Protein AF-A0A1H8CA64-F1 (afdb_monomer)

Mean predicted aligned error: 9.92 Å

Radi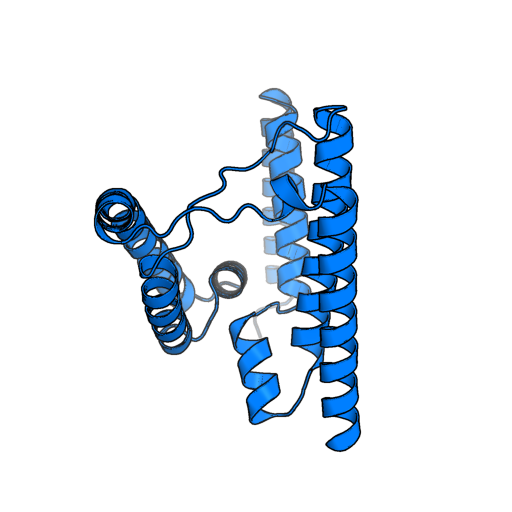us of gyration: 20.81 Å; Cα contacts (8 Å, |Δi|>4): 120; chains: 1; bounding box: 52×47×53 Å

Sequence (204 aa):
MLKKEKQLKWFVIILLISLGFGLLLLYLSLDLSILWFIGLMIGFILQRANFCFAGGFLNFFLFRNTKLIRAIIILIGISTIGFAIYQYLTFNSWNQVLGQVLPWGLYTIVGGFIFGLGMSLAGGCACSSLMRVGEGTIIFVIVIFGFIIGNSIAIVHLEWWIDKFTVATIFIPKYLGWVRAVLLQVIVLSLLYNFFSWFEKRGN

Solvent-accessible surface area (backbone atoms only — not comparable to full-atom values): 11433 Å² total; per-residue (Å²): 135,81,58,69,67,59,57,51,50,52,50,52,50,54,51,51,52,52,50,53,51,40,53,55,31,49,77,76,36,64,66,62,22,53,53,50,54,50,50,52,52,51,51,53,51,42,56,76,63,66,53,34,72,57,57,20,56,48,34,35,73,75,67,50,43,44,67,55,44,48,51,51,49,51,51,52,48,52,49,51,51,51,53,49,54,49,48,46,73,74,60,78,42,90,85,69,73,96,60,91,79,69,65,54,34,62,56,57,57,55,48,49,52,53,50,52,52,50,32,62,75,68,74,43,32,76,68,35,29,55,45,39,37,73,74,65,40,67,75,33,48,57,53,49,54,52,48,52,54,52,50,54,54,49,60,70,48,41,63,61,45,47,74,77,36,63,40,82,69,80,60,62,47,82,78,60,37,60,70,52,42,52,50,51,51,49,51,52,46,51,51,51,47,52,51,48,55,50,56,37,69,75,71,115

Secondary structure (DSSP, 8-state):
---HHHHHHHHHHHHHHHHHHHHHHHHH-HHHHHHHHHHHHHHHHHHHHT--HHHHHHHHHHH---HHHHHHHHHHHHHHHHHHHHHHHHHSSTTS-SS--PPEEHHHHHHHHHHHHHHHHHTS-HHHHHHHHHTT-HHHHHHHHHHHHHHHHHHHHHHHHHHHHEE----HHHHH-HHHHHHHHHHHHHHHHHHHHHHHHTT-

pLDDT: mean 79.12, std 10.82, range [44.44, 93.5]

Foldseek 3Di:
DPDPVVVVVVVVVVVVVLVVVLVVVVVVDPVVSVVSVVVVVVLVVCLVVVQFPLCQVVCCVPVVDNPNVLVVLVVVLVVLVVLLVVVCVPPVDQPDDPDDQAFDWVCVVVVVVVQSVLCVVLVGDPSSLVSVVVVVDVSSVVVVVVVVVVVVVCVVCVVVCCVPIGDDRPPVCVPQPSVVVSVVSNVVSVVVSVVSVVSSVVVD

Structure (mmCIF, N/CA/C/O backbone):
data_AF-A0A1H8CA64-F1
#
_entry.id   AF-A0A1H8CA64-F1
#
loop_
_atom_site.group_PDB
_atom_site.id
_atom_site.type_symbol
_atom_site.label_atom_id
_atom_site.label_alt_id
_atom_site.label_comp_id
_atom_site.label_asym_id
_atom_site.label_entity_id
_atom_site.label_seq_id
_atom_site.pdbx_PDB_ins_code
_atom_site.Cartn_x
_atom_site.Cartn_y
_atom_site.Cartn_z
_atom_site.occupancy
_atom_site.B_iso_or_equiv
_atom_site.auth_seq_id
_atom_site.auth_comp_id
_atom_site.auth_asym_id
_atom_site.auth_atom_id
_atom_site.pdbx_PDB_model_num
ATOM 1 N N . MET A 1 1 ? -16.759 10.777 26.317 1.00 44.44 1 MET A N 1
ATOM 2 C CA . MET A 1 1 ? -16.652 12.083 25.626 1.00 44.44 1 MET A CA 1
ATOM 3 C C . MET A 1 1 ? -15.472 12.868 26.200 1.00 44.44 1 MET A C 1
ATOM 5 O O . MET A 1 1 ? -15.655 13.731 27.048 1.00 44.44 1 MET A O 1
ATOM 9 N N . LEU A 1 2 ? -14.239 12.522 25.818 1.00 48.44 2 LEU A N 1
ATOM 10 C CA . LEU A 1 2 ? -13.055 13.283 26.234 1.00 48.44 2 LEU A CA 1
ATOM 11 C C . LEU A 1 2 ? -13.066 14.635 25.501 1.00 48.44 2 LEU A C 1
ATOM 13 O O . LEU A 1 2 ? -13.254 14.676 24.290 1.00 48.44 2 LEU A O 1
ATOM 17 N N . LYS A 1 3 ? -12.946 15.731 26.263 1.00 52.91 3 LYS A N 1
ATOM 18 C CA . LYS A 1 3 ? -13.062 17.138 25.830 1.00 52.91 3 LYS A CA 1
ATOM 19 C C . LYS A 1 3 ? -12.381 17.378 24.470 1.00 52.91 3 LYS A C 1
ATOM 21 O O . LYS A 1 3 ? -11.159 17.262 24.384 1.00 52.91 3 LYS A O 1
ATOM 26 N N . LYS A 1 4 ? -13.162 17.780 23.454 1.00 61.66 4 LYS A N 1
ATOM 27 C CA . LYS A 1 4 ? -12.718 18.164 22.092 1.00 61.66 4 LYS A CA 1
ATOM 28 C C . LYS A 1 4 ? -11.446 19.028 22.090 1.00 61.66 4 LYS A C 1
ATOM 30 O O . LYS A 1 4 ? -10.580 18.851 21.243 1.00 61.66 4 LYS A O 1
ATOM 35 N N . GLU A 1 5 ? -11.291 19.905 23.083 1.00 66.81 5 GLU A N 1
ATOM 36 C CA . GLU A 1 5 ? -10.111 20.765 23.235 1.00 66.81 5 GLU A CA 1
ATOM 37 C C . GLU A 1 5 ? -8.804 20.012 23.521 1.00 66.81 5 GLU A C 1
ATOM 39 O O . GLU A 1 5 ? -7.751 20.415 23.031 1.00 66.81 5 GLU A O 1
ATOM 44 N N . LYS A 1 6 ? -8.834 18.911 24.289 1.00 72.62 6 LYS A N 1
ATOM 45 C CA . LYS A 1 6 ? -7.628 18.100 24.531 1.00 72.62 6 LYS A CA 1
ATOM 46 C C . LYS A 1 6 ? -7.207 17.367 23.258 1.00 72.62 6 LYS A C 1
ATOM 48 O O . LYS A 1 6 ? -6.020 17.342 22.959 1.00 72.62 6 LYS A O 1
ATOM 53 N N . GLN A 1 7 ? -8.156 16.831 22.490 1.00 73.38 7 GLN A N 1
ATOM 54 C CA . GLN A 1 7 ? -7.856 16.179 21.208 1.00 73.38 7 GLN A CA 1
ATOM 55 C C . GLN A 1 7 ? -7.255 17.158 20.192 1.00 73.38 7 GLN A C 1
ATOM 57 O O . GLN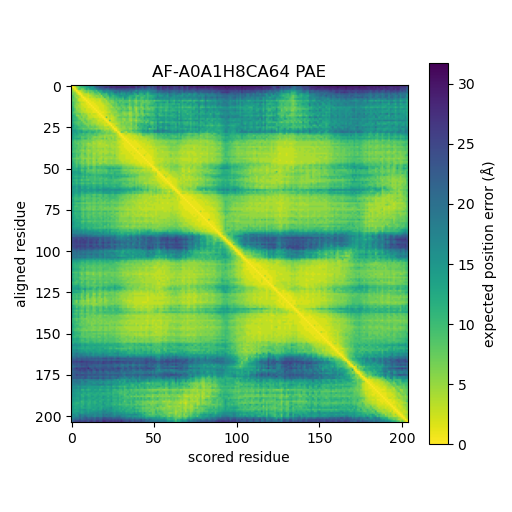 A 1 7 ? -6.285 16.809 19.525 1.00 73.38 7 GLN A O 1
ATOM 62 N N . LEU A 1 8 ? -7.764 18.394 20.128 1.00 77.81 8 LEU A N 1
ATOM 63 C CA . LEU A 1 8 ? -7.222 19.419 19.233 1.00 77.81 8 LEU A CA 1
ATOM 64 C C . LEU A 1 8 ? -5.775 19.793 19.598 1.00 77.81 8 LEU A C 1
ATOM 66 O O . LEU A 1 8 ? -4.931 19.918 18.717 1.00 77.81 8 LEU A O 1
ATOM 70 N N . LYS A 1 9 ? -5.464 19.909 20.898 1.00 76.50 9 LYS A N 1
ATOM 71 C CA . LYS A 1 9 ? -4.100 20.195 21.378 1.00 76.50 9 LYS A CA 1
ATOM 72 C C . LYS A 1 9 ? -3.114 19.086 21.010 1.00 76.50 9 LYS A C 1
ATOM 74 O O . LYS A 1 9 ? -2.044 19.384 20.493 1.00 76.50 9 LYS A O 1
ATOM 79 N N . TRP A 1 10 ? -3.482 17.823 21.222 1.00 78.50 10 TRP A N 1
ATOM 80 C CA . TRP A 1 10 ? -2.641 16.685 20.832 1.00 78.50 10 TRP A CA 1
ATOM 81 C C . TRP A 1 10 ? -2.431 16.609 19.318 1.00 78.50 10 TRP A C 1
ATOM 83 O O . TRP A 1 10 ? -1.308 16.382 18.878 1.00 78.50 10 TRP A O 1
ATOM 93 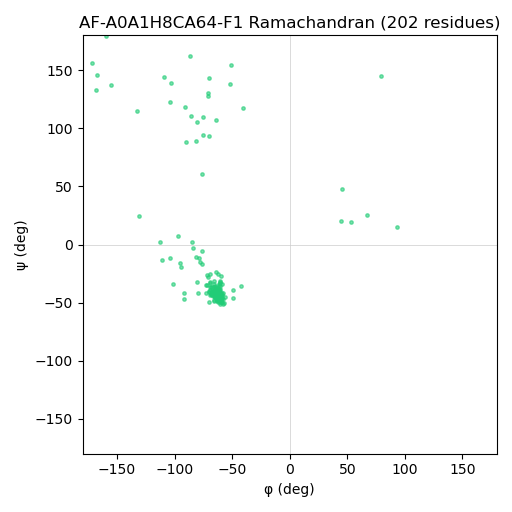N N . PHE A 1 11 ? -3.472 16.873 18.524 1.00 78.50 11 PHE A N 1
ATOM 94 C CA . PHE A 1 11 ? -3.358 16.930 17.067 1.00 78.50 11 PHE A CA 1
ATOM 95 C C . PHE A 1 11 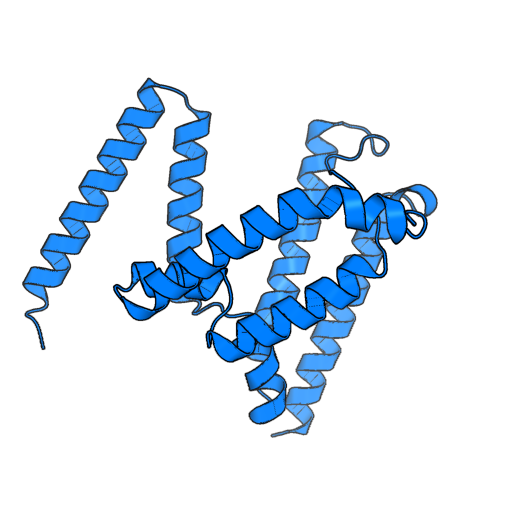? -2.372 18.014 16.609 1.00 78.50 11 PHE A C 1
ATOM 97 O O . PHE A 1 11 ? -1.484 17.732 15.810 1.00 78.50 11 PHE A O 1
ATOM 104 N N . VAL A 1 12 ? -2.478 19.231 17.154 1.00 79.31 12 VAL A N 1
ATOM 105 C CA . VAL A 1 12 ? -1.575 20.343 16.811 1.00 79.31 12 VAL A CA 1
ATOM 106 C C . VAL A 1 12 ? -0.133 20.042 17.227 1.00 79.31 12 VAL A C 1
ATOM 108 O O . VAL A 1 12 ? 0.784 20.314 16.459 1.00 79.31 12 VAL A O 1
ATOM 111 N N . ILE A 1 13 ? 0.080 19.430 18.396 1.00 81.25 13 ILE A N 1
ATOM 112 C CA . ILE A 1 13 ? 1.417 19.026 18.858 1.00 81.25 13 ILE A CA 1
ATOM 113 C C . ILE A 1 13 ? 2.030 17.986 17.912 1.00 81.25 13 ILE A C 1
ATOM 115 O O . ILE A 1 13 ? 3.166 18.155 17.479 1.00 81.25 13 ILE A O 1
ATOM 119 N N . ILE A 1 14 ? 1.281 16.944 17.544 1.00 81.94 14 ILE A N 1
ATOM 120 C CA . ILE A 1 14 ? 1.757 15.897 16.626 1.00 81.94 14 ILE A CA 1
ATOM 121 C C . ILE A 1 14 ? 2.062 16.482 15.242 1.00 81.94 14 ILE A C 1
ATOM 123 O O . ILE A 1 14 ? 3.078 16.141 14.639 1.00 81.94 14 ILE A O 1
ATOM 127 N N . LEU A 1 15 ? 1.226 17.402 14.757 1.00 81.75 15 LEU A N 1
ATOM 128 C CA . LEU A 1 15 ? 1.418 18.063 13.469 1.00 81.75 15 LEU A CA 1
ATOM 129 C C . LEU A 1 15 ? 2.672 18.955 13.475 1.00 81.75 15 LEU A C 1
ATOM 131 O O . LEU A 1 15 ? 3.452 18.911 12.525 1.00 81.75 15 LEU A O 1
ATOM 135 N N . LEU A 1 16 ? 2.911 19.704 14.556 1.00 80.56 16 LEU A N 1
ATOM 136 C CA . LEU A 1 16 ? 4.119 20.520 14.725 1.00 80.56 16 LEU A CA 1
ATOM 137 C C . LEU A 1 16 ? 5.387 19.667 14.845 1.00 80.56 16 LEU A C 1
ATOM 139 O O . LEU A 1 16 ? 6.393 19.995 14.222 1.00 80.56 16 LEU A O 1
ATOM 143 N N . ILE A 1 17 ? 5.335 18.553 15.582 1.00 84.12 17 ILE A N 1
ATOM 144 C CA . ILE A 1 17 ? 6.449 17.596 15.674 1.00 84.12 17 ILE A CA 1
ATOM 145 C C . ILE A 1 17 ? 6.740 16.992 14.297 1.00 84.12 17 ILE A C 1
ATOM 147 O O . ILE A 1 17 ? 7.895 16.921 13.889 1.00 84.12 17 ILE A O 1
ATOM 151 N N . SER A 1 18 ? 5.702 16.612 13.552 1.00 80.38 18 SER A N 1
ATOM 152 C CA . SER A 1 18 ? 5.842 16.056 12.206 1.00 80.38 18 SER A CA 1
ATOM 153 C C . SER A 1 18 ? 6.434 17.061 11.209 1.00 80.38 18 SER A C 1
ATOM 155 O O . SER A 1 18 ? 7.252 16.679 10.373 1.00 80.38 18 SER A O 1
ATOM 157 N N . LEU A 1 19 ? 6.057 18.341 11.299 1.00 82.75 19 LEU A N 1
ATOM 158 C CA . LEU A 1 19 ? 6.644 19.422 10.497 1.00 82.75 19 LEU A CA 1
ATOM 159 C C . LEU A 1 19 ? 8.100 19.697 10.885 1.00 82.75 19 LEU A C 1
ATOM 161 O O . LEU A 1 19 ? 8.944 19.844 10.005 1.00 82.75 19 LEU A O 1
ATOM 165 N N . GLY A 1 20 ? 8.405 19.717 12.186 1.00 82.00 20 GLY A N 1
ATOM 166 C CA . GLY A 1 20 ? 9.771 19.860 12.690 1.00 82.00 20 GLY A CA 1
ATOM 167 C C . GLY A 1 20 ? 10.678 18.715 12.237 1.00 82.00 20 GLY A C 1
ATOM 168 O O . GLY A 1 20 ? 11.804 18.953 11.808 1.00 82.00 20 GLY A O 1
ATOM 169 N N . PHE A 1 21 ? 10.165 17.482 12.242 1.00 82.62 21 PHE A N 1
ATOM 170 C CA . PHE A 1 21 ? 10.881 16.313 11.733 1.00 82.62 21 PHE A CA 1
ATOM 171 C C . PHE A 1 21 ? 11.080 16.381 10.210 1.00 82.62 21 PHE A C 1
ATOM 173 O O . PHE A 1 21 ? 12.167 16.092 9.720 1.00 82.62 21 PHE A O 1
ATOM 180 N N . GLY A 1 22 ? 10.077 16.851 9.457 1.00 79.44 22 GLY A N 1
ATOM 181 C CA . GLY A 1 22 ? 10.203 17.095 8.015 1.00 79.44 22 GLY A CA 1
ATOM 182 C C . GLY A 1 22 ? 11.259 18.152 7.662 1.00 79.44 22 GLY A C 1
ATOM 183 O O . GLY A 1 22 ? 12.006 17.968 6.699 1.00 79.44 22 GLY A O 1
ATOM 184 N N . LEU A 1 23 ? 11.366 19.221 8.462 1.00 79.19 23 LEU A N 1
ATOM 185 C CA . LEU A 1 23 ? 12.398 20.261 8.334 1.00 79.19 23 LEU A CA 1
ATOM 186 C C . LEU A 1 23 ? 13.793 19.733 8.690 1.00 79.19 23 LEU A C 1
ATOM 188 O O . LEU A 1 23 ? 14.743 20.003 7.964 1.00 79.19 23 LEU A O 1
ATOM 192 N N . LEU A 1 24 ? 13.919 18.937 9.756 1.00 82.50 24 LEU A N 1
ATOM 193 C CA . LEU A 1 24 ? 15.173 18.262 10.111 1.00 82.50 24 LEU A CA 1
ATOM 194 C C . LEU A 1 24 ? 15.659 17.353 8.970 1.00 82.50 24 LEU A C 1
ATOM 196 O O . LEU A 1 24 ? 16.841 17.351 8.637 1.00 82.50 24 LEU A O 1
ATOM 200 N N . LEU A 1 25 ? 14.743 16.617 8.333 1.00 81.50 25 LEU A N 1
ATOM 201 C CA . LEU A 1 25 ? 15.073 15.773 7.186 1.00 81.50 25 LEU A CA 1
ATOM 202 C C . LEU A 1 25 ? 15.528 16.594 5.970 1.00 81.50 25 LEU A C 1
ATOM 204 O O . LEU A 1 25 ? 16.442 16.142 5.289 1.00 81.50 25 LEU A O 1
ATOM 208 N N . LEU A 1 26 ? 14.989 17.804 5.739 1.00 76.81 26 LEU A N 1
ATOM 209 C CA . LEU A 1 26 ? 15.466 18.700 4.666 1.00 76.81 26 LEU A CA 1
ATOM 210 C C . LEU A 1 26 ? 16.927 19.114 4.849 1.00 76.81 26 LEU A C 1
ATOM 212 O O . LEU A 1 26 ? 17.637 19.266 3.858 1.00 76.81 26 LEU A O 1
ATOM 216 N N . TYR A 1 27 ? 17.381 19.272 6.096 1.00 78.75 27 TYR A N 1
ATOM 217 C CA . TYR A 1 27 ? 18.787 19.559 6.386 1.00 78.75 27 TYR A CA 1
ATOM 218 C C . TYR A 1 27 ? 19.711 18.372 6.086 1.00 78.75 27 TYR A C 1
ATOM 220 O O . TYR A 1 27 ? 20.894 18.585 5.833 1.00 78.75 27 TYR A O 1
ATOM 228 N N . LEU A 1 28 ? 19.194 17.139 6.110 1.00 83.94 28 LEU A N 1
ATOM 229 C CA . LEU A 1 28 ? 19.979 15.930 5.866 1.00 83.94 28 LEU A CA 1
ATOM 230 C C . LEU A 1 28 ? 19.966 15.527 4.383 1.00 83.94 28 LEU A C 1
ATOM 232 O O . LEU A 1 28 ? 21.012 15.218 3.818 1.00 83.94 28 LEU A O 1
ATOM 236 N N . SER A 1 29 ? 18.787 15.520 3.750 1.00 82.88 29 SER A N 1
ATOM 237 C CA . SER A 1 29 ? 18.616 15.252 2.315 1.00 82.88 29 SER A CA 1
ATOM 238 C C . SER A 1 29 ? 17.203 15.606 1.833 1.00 82.88 29 SER A C 1
ATOM 240 O O . SER A 1 29 ? 16.209 15.399 2.534 1.00 82.88 29 SER A O 1
ATOM 242 N N . LEU A 1 30 ? 17.099 16.083 0.594 1.00 83.25 30 LEU A N 1
ATOM 243 C CA . LEU A 1 30 ? 15.826 16.501 0.002 1.00 83.25 30 LEU A CA 1
ATOM 244 C C . LEU A 1 30 ? 14.884 15.299 -0.239 1.00 83.25 30 LEU A C 1
ATOM 246 O O . LEU A 1 30 ? 13.683 15.388 0.022 1.00 83.25 30 LEU A O 1
ATOM 250 N N . ASP A 1 31 ? 15.438 14.147 -0.625 1.00 84.25 31 ASP A N 1
ATOM 251 C CA . ASP A 1 31 ? 14.672 12.936 -0.951 1.00 84.25 31 ASP A CA 1
ATOM 252 C C . ASP A 1 31 ? 13.924 12.351 0.258 1.00 84.25 31 ASP A C 1
ATOM 254 O O . ASP A 1 31 ? 12.746 11.996 0.160 1.00 84.25 31 ASP A O 1
ATOM 258 N N . LEU A 1 32 ? 14.573 12.299 1.428 1.00 83.75 32 LEU A N 1
ATOM 259 C CA . LEU A 1 32 ? 13.965 11.776 2.659 1.00 83.75 32 LEU A CA 1
ATOM 260 C C . LEU A 1 32 ? 12.777 12.630 3.117 1.00 83.75 32 LEU A C 1
ATOM 262 O O . LEU A 1 32 ? 11.775 12.095 3.596 1.00 83.75 32 LEU A O 1
ATOM 266 N N . SER A 1 33 ? 12.865 13.951 2.947 1.00 86.00 33 SER A N 1
ATOM 267 C CA . SER A 1 33 ? 11.775 14.854 3.315 1.00 86.00 33 SER A CA 1
ATOM 268 C C . SER A 1 33 ? 10.563 14.681 2.396 1.00 86.00 33 SER A C 1
ATOM 270 O O . SER A 1 33 ? 9.433 14.572 2.879 1.00 86.00 33 SER A O 1
ATOM 272 N N . ILE A 1 34 ? 10.786 14.558 1.081 1.00 85.81 34 ILE A N 1
ATOM 273 C CA . ILE A 1 34 ? 9.706 14.296 0.117 1.00 85.81 34 ILE A CA 1
ATOM 274 C C . ILE A 1 34 ? 8.979 12.991 0.469 1.00 85.81 34 ILE A C 1
ATOM 276 O O . ILE A 1 34 ? 7.748 12.976 0.537 1.00 85.81 34 ILE A O 1
ATOM 280 N N . LEU A 1 35 ? 9.716 11.914 0.761 1.00 86.44 35 LEU A N 1
ATOM 281 C CA . LEU A 1 35 ? 9.130 10.627 1.158 1.00 86.44 35 LEU A CA 1
ATOM 282 C C . LEU A 1 35 ? 8.307 10.731 2.448 1.00 86.44 35 LEU A C 1
ATOM 284 O O . LEU A 1 35 ? 7.231 10.135 2.538 1.00 86.44 35 LEU A O 1
ATOM 288 N N . TRP A 1 36 ? 8.772 11.516 3.422 1.00 86.44 36 TRP A N 1
ATOM 289 C CA . TRP A 1 36 ? 8.049 11.748 4.673 1.00 86.44 36 TRP A CA 1
ATOM 290 C C . TRP A 1 36 ? 6.701 12.439 4.437 1.00 86.44 36 TRP A C 1
ATOM 292 O O . TRP A 1 36 ? 5.660 11.956 4.892 1.00 86.44 36 TRP A O 1
ATOM 302 N N . PHE A 1 37 ? 6.689 13.534 3.670 1.00 87.25 37 PHE A N 1
ATOM 303 C CA . PHE A 1 37 ? 5.454 14.256 3.349 1.00 87.25 37 PHE A CA 1
ATOM 304 C C . PHE A 1 37 ? 4.491 13.424 2.497 1.00 87.25 37 PHE A C 1
ATOM 306 O O . PHE A 1 37 ? 3.285 13.433 2.758 1.00 87.25 37 PHE A O 1
ATOM 313 N N . ILE A 1 38 ? 5.006 12.659 1.531 1.00 89.06 38 ILE A N 1
ATOM 314 C CA . ILE A 1 38 ? 4.199 11.719 0.743 1.00 89.06 38 ILE A CA 1
ATOM 315 C C . ILE A 1 38 ? 3.565 10.665 1.660 1.00 89.06 38 ILE A C 1
ATOM 317 O O . ILE A 1 38 ? 2.365 10.412 1.556 1.00 89.06 38 ILE A O 1
ATOM 321 N N . GLY A 1 39 ? 4.328 10.098 2.598 1.00 87.56 39 GLY A N 1
ATOM 322 C CA . GLY A 1 39 ? 3.819 9.132 3.574 1.00 87.56 39 GLY A CA 1
ATOM 323 C C . GLY A 1 39 ? 2.682 9.693 4.433 1.00 87.56 39 GLY A C 1
ATOM 324 O O . GLY A 1 39 ? 1.656 9.032 4.603 1.00 87.56 39 GLY A O 1
ATOM 325 N N . LEU A 1 40 ? 2.814 10.935 4.909 1.00 87.62 40 LEU A N 1
ATOM 326 C CA . LEU A 1 40 ? 1.762 11.618 5.672 1.00 87.62 40 LEU A CA 1
ATOM 327 C C . LEU A 1 40 ? 0.499 11.854 4.840 1.00 87.62 40 LEU A C 1
ATOM 329 O O . LEU A 1 40 ? -0.608 11.590 5.314 1.00 87.62 40 LEU A O 1
ATOM 333 N N . MET A 1 41 ? 0.654 12.323 3.599 1.00 89.06 41 MET A N 1
ATOM 334 C CA . MET A 1 41 ? -0.478 12.537 2.695 1.00 89.06 41 MET A CA 1
ATOM 335 C C . MET A 1 41 ? -1.208 11.228 2.400 1.00 89.06 41 MET A C 1
ATOM 337 O O . MET A 1 41 ? -2.433 11.167 2.513 1.00 89.06 41 MET A O 1
ATOM 341 N N . ILE A 1 42 ? -0.461 10.169 2.080 1.00 88.44 42 ILE A N 1
ATOM 342 C CA . ILE A 1 42 ? -1.009 8.834 1.837 1.00 88.44 42 ILE A CA 1
ATOM 343 C C . ILE A 1 42 ? -1.750 8.342 3.085 1.00 88.44 42 ILE A C 1
ATOM 345 O O . ILE A 1 42 ? -2.914 7.962 2.982 1.00 88.44 42 ILE A O 1
ATOM 349 N N . GLY A 1 43 ? -1.138 8.423 4.269 1.00 87.75 43 GLY A N 1
ATOM 350 C CA . GLY A 1 43 ? -1.772 8.024 5.528 1.00 87.75 43 GLY A CA 1
ATOM 351 C C . GLY A 1 43 ? -3.097 8.749 5.790 1.00 87.75 43 GLY A C 1
ATOM 352 O O . GLY A 1 43 ? -4.102 8.106 6.097 1.00 87.75 43 GLY A O 1
ATOM 353 N N . PHE A 1 44 ? -3.131 10.069 5.585 1.00 87.44 44 PHE A N 1
ATOM 354 C CA . PHE A 1 44 ? -4.345 10.875 5.742 1.00 87.44 44 PHE A CA 1
ATOM 355 C C . PHE A 1 44 ? -5.453 10.475 4.754 1.00 87.44 44 PHE A C 1
ATOM 357 O O . PHE A 1 44 ? -6.624 10.359 5.130 1.00 87.44 44 PHE A O 1
ATOM 364 N N . ILE A 1 45 ? -5.091 10.229 3.491 1.00 89.00 45 ILE A N 1
ATOM 365 C CA . ILE A 1 45 ? -6.034 9.790 2.454 1.00 89.00 45 ILE A CA 1
ATOM 366 C C . ILE A 1 45 ? -6.595 8.407 2.797 1.00 89.00 45 ILE A C 1
ATOM 368 O O . ILE A 1 45 ? -7.811 8.220 2.724 1.00 89.00 45 ILE A O 1
ATOM 372 N N . LEU A 1 46 ? -5.745 7.459 3.210 1.00 86.38 46 LEU A N 1
ATOM 373 C CA . LEU A 1 46 ? -6.186 6.117 3.601 1.00 86.38 46 LEU A CA 1
ATOM 374 C C . LEU A 1 46 ? -7.165 6.174 4.775 1.00 86.38 46 LEU A C 1
ATOM 376 O O . LEU A 1 46 ? -8.215 5.531 4.698 1.00 86.38 46 LEU A O 1
ATOM 380 N N . GLN A 1 47 ? -6.861 6.985 5.796 1.00 86.75 47 GLN A N 1
ATOM 381 C CA . GLN A 1 47 ? -7.732 7.191 6.955 1.00 86.75 47 GLN A CA 1
ATOM 382 C C . GLN A 1 47 ? -9.114 7.688 6.547 1.00 86.75 47 GLN A C 1
ATOM 384 O O . GLN A 1 47 ? -10.135 7.111 6.920 1.00 86.75 47 GLN A O 1
ATOM 389 N N . ARG A 1 48 ? -9.165 8.732 5.720 1.00 85.31 48 ARG A N 1
ATOM 390 C CA . ARG A 1 48 ? -10.441 9.310 5.290 1.00 85.31 48 ARG A CA 1
ATOM 391 C C . ARG A 1 48 ? -11.222 8.387 4.355 1.00 85.31 48 ARG A C 1
ATOM 393 O O . ARG A 1 48 ? -12.452 8.395 4.380 1.00 85.31 48 ARG A O 1
ATOM 400 N N . ALA A 1 49 ? -10.521 7.596 3.547 1.00 82.31 49 ALA A N 1
ATOM 401 C CA . ALA A 1 49 ? -11.125 6.639 2.630 1.00 82.31 49 ALA A CA 1
ATOM 402 C C . ALA A 1 49 ? -11.593 5.342 3.316 1.00 82.31 49 ALA A C 1
ATOM 404 O O . ALA A 1 49 ? -12.302 4.566 2.675 1.00 82.31 49 ALA A O 1
ATOM 405 N N . ASN A 1 50 ? -11.217 5.092 4.582 1.00 80.19 50 ASN A N 1
ATOM 406 C CA . ASN A 1 50 ? -11.434 3.815 5.278 1.00 80.19 50 ASN A CA 1
ATOM 407 C C . ASN A 1 50 ? -11.066 2.615 4.390 1.00 80.19 50 ASN A C 1
ATOM 409 O O . ASN A 1 50 ? -11.839 1.670 4.198 1.00 80.19 50 ASN A O 1
ATOM 413 N N . PHE A 1 51 ? -9.892 2.702 3.765 1.00 80.25 51 PHE A N 1
ATOM 414 C CA . PHE A 1 51 ? -9.531 1.818 2.669 1.00 80.25 51 PHE A CA 1
ATOM 415 C C . PHE A 1 51 ? -9.162 0.420 3.185 1.00 80.25 51 PHE A C 1
ATOM 417 O O . PHE A 1 51 ? -8.120 0.220 3.809 1.00 80.25 51 PHE A O 1
ATOM 424 N N . CYS A 1 52 ? -10.017 -0.569 2.914 1.00 85.31 52 CYS A N 1
ATOM 425 C CA . CYS A 1 52 ? -9.781 -1.962 3.287 1.00 85.31 52 CYS A CA 1
ATOM 426 C C . CYS A 1 52 ? -10.057 -2.896 2.107 1.00 85.31 52 CYS A C 1
ATOM 428 O O . CYS A 1 52 ? -11.203 -3.050 1.683 1.00 85.31 52 CYS A O 1
ATOM 430 N N . PHE A 1 53 ? -9.010 -3.566 1.610 1.00 80.88 53 PHE A N 1
ATOM 431 C CA . PHE A 1 53 ? -9.136 -4.556 0.535 1.00 80.88 53 PHE A CA 1
ATOM 432 C C . PHE A 1 53 ? -10.061 -5.720 0.940 1.00 80.88 53 PHE A C 1
ATOM 434 O O . PHE A 1 53 ? -10.975 -6.045 0.188 1.00 80.88 53 PHE A O 1
ATOM 441 N N . ALA A 1 54 ? -9.899 -6.284 2.150 1.00 82.00 54 ALA A N 1
ATOM 442 C CA . ALA A 1 54 ? -10.754 -7.370 2.670 1.00 82.00 54 ALA A CA 1
ATOM 443 C C . ALA A 1 54 ? -12.210 -6.936 2.752 1.00 82.00 54 ALA A C 1
ATOM 445 O O . ALA A 1 54 ? -13.102 -7.632 2.276 1.00 82.00 54 ALA A O 1
ATOM 446 N N . GLY A 1 55 ? -12.435 -5.768 3.360 1.00 79.44 55 GLY A N 1
ATOM 447 C CA . GLY A 1 55 ? -13.767 -5.205 3.522 1.00 79.44 55 GLY A CA 1
ATOM 448 C C . GLY A 1 55 ? -14.427 -4.950 2.172 1.00 79.44 55 GLY A C 1
ATOM 449 O O . GLY A 1 55 ? -15.619 -5.186 2.037 1.00 79.44 55 GLY A O 1
ATOM 450 N N . GLY A 1 56 ? -13.667 -4.546 1.149 1.00 81.88 56 GLY A N 1
ATOM 451 C CA . GLY A 1 56 ? -14.170 -4.419 -0.219 1.00 81.88 56 GLY A CA 1
ATOM 452 C C . GLY A 1 56 ? -14.733 -5.733 -0.765 1.00 81.88 56 GLY A C 1
ATOM 453 O O . GLY A 1 56 ? -15.875 -5.756 -1.221 1.00 81.88 56 GLY A O 1
ATOM 454 N N . PHE A 1 57 ? -13.968 -6.825 -0.669 1.00 81.31 57 PHE A N 1
ATOM 455 C CA . PHE A 1 57 ? -14.405 -8.147 -1.138 1.00 81.31 57 PHE A CA 1
ATOM 456 C C . PHE A 1 57 ? -15.565 -8.718 -0.314 1.00 81.31 57 PHE A C 1
ATOM 458 O O . PHE A 1 57 ? -16.532 -9.216 -0.892 1.00 81.31 57 PHE A O 1
ATOM 465 N N . LEU A 1 58 ? -15.520 -8.588 1.015 1.00 82.12 58 LEU A N 1
ATOM 466 C CA . LEU A 1 58 ? -16.597 -9.054 1.889 1.00 82.12 58 LEU A CA 1
ATOM 467 C C . LEU A 1 58 ? -17.893 -8.268 1.651 1.00 82.12 58 LEU A C 1
ATOM 469 O O . LEU A 1 58 ? -18.953 -8.868 1.507 1.00 82.12 58 LEU A O 1
ATOM 473 N N . ASN A 1 59 ? -17.820 -6.937 1.544 1.00 83.00 59 ASN A N 1
ATOM 474 C CA . ASN A 1 59 ? -18.997 -6.097 1.305 1.00 83.00 59 ASN A CA 1
ATOM 475 C C . ASN A 1 59 ? -19.622 -6.335 -0.068 1.00 83.00 59 ASN A C 1
ATOM 477 O O . ASN A 1 59 ? -20.839 -6.221 -0.220 1.00 83.00 59 ASN A O 1
ATOM 481 N N . PHE A 1 60 ? -18.806 -6.681 -1.060 1.00 82.81 60 PHE A N 1
ATOM 482 C CA . PHE A 1 60 ? -19.302 -7.103 -2.359 1.00 82.81 60 PHE A CA 1
ATOM 483 C C . PHE A 1 60 ? -20.051 -8.431 -2.285 1.00 82.81 60 PHE A C 1
ATOM 485 O O . PHE A 1 60 ? -21.130 -8.539 -2.860 1.00 82.81 60 PHE A O 1
ATOM 492 N N . PHE A 1 61 ? -19.516 -9.416 -1.563 1.00 82.19 61 PHE A N 1
ATOM 493 C CA . PHE A 1 61 ? -20.145 -10.729 -1.464 1.00 82.19 61 PHE A CA 1
ATOM 494 C C . PHE A 1 61 ? -21.414 -10.710 -0.598 1.00 82.19 61 PHE A C 1
ATOM 496 O O . PHE A 1 61 ? -22.420 -11.306 -0.968 1.00 82.19 61 PHE A O 1
ATOM 503 N N . LEU A 1 62 ? -21.382 -10.002 0.536 1.00 83.50 62 LEU A N 1
ATOM 504 C CA . LEU A 1 62 ? -22.443 -10.041 1.546 1.00 83.50 62 LEU A CA 1
ATOM 505 C C . LEU A 1 62 ? -23.519 -8.966 1.346 1.00 83.50 62 LEU A C 1
ATOM 507 O O . LEU A 1 62 ? -24.704 -9.242 1.493 1.00 83.50 62 LEU A O 1
ATOM 511 N N . PHE A 1 63 ? -23.113 -7.739 1.002 1.00 81.62 63 PHE A N 1
ATOM 512 C CA . PHE A 1 63 ? -24.009 -6.577 0.902 1.00 81.62 63 PHE A CA 1
ATOM 513 C C . PHE A 1 63 ? -24.179 -6.071 -0.535 1.00 81.62 63 PHE A C 1
ATOM 515 O O . PHE A 1 63 ? -24.826 -5.047 -0.747 1.00 81.62 63 PHE A O 1
ATOM 522 N N . ARG A 1 64 ? -23.558 -6.741 -1.521 1.00 78.69 64 ARG A N 1
ATOM 523 C CA . ARG A 1 64 ? -23.545 -6.352 -2.944 1.00 78.69 64 ARG A CA 1
ATOM 524 C C . ARG A 1 64 ? -23.073 -4.911 -3.192 1.00 78.69 64 ARG A C 1
ATOM 526 O O . ARG A 1 64 ? -23.290 -4.346 -4.262 1.00 78.69 64 ARG A O 1
ATOM 533 N N . ASN A 1 65 ? -22.373 -4.320 -2.223 1.00 81.06 65 ASN A N 1
ATOM 534 C CA . ASN A 1 65 ? -21.882 -2.952 -2.291 1.00 81.06 65 ASN A CA 1
ATOM 535 C C . ASN A 1 65 ? -20.528 -2.931 -3.006 1.00 81.06 65 ASN A C 1
ATOM 537 O O . ASN A 1 65 ? -19.511 -3.374 -2.471 1.00 81.06 65 ASN A O 1
ATOM 541 N N . THR A 1 66 ? -20.505 -2.375 -4.215 1.00 83.50 66 THR A N 1
ATOM 542 C CA . THR A 1 66 ? -19.307 -2.356 -5.068 1.00 83.50 66 THR A CA 1
ATOM 543 C C . THR A 1 66 ? -18.528 -1.045 -4.978 1.00 83.50 66 THR A C 1
ATOM 545 O O . THR A 1 66 ? -17.595 -0.839 -5.755 1.00 83.50 66 THR A O 1
ATOM 548 N N . LYS A 1 67 ? -18.883 -0.116 -4.075 1.00 83.69 67 LYS A N 1
ATOM 549 C CA . LYS A 1 67 ? -18.213 1.200 -3.980 1.00 83.69 67 LYS A CA 1
ATOM 550 C C . LYS A 1 67 ? -16.711 1.067 -3.700 1.00 83.69 67 LYS A C 1
ATOM 552 O O . LYS A 1 67 ? -15.905 1.640 -4.426 1.00 83.69 67 LYS A O 1
ATOM 557 N N . LEU A 1 68 ? -16.340 0.263 -2.700 1.00 82.94 68 LEU A N 1
ATOM 558 C CA . LEU A 1 68 ? -14.939 0.029 -2.320 1.00 82.94 68 LEU A CA 1
ATOM 559 C C . LEU A 1 68 ? -14.154 -0.712 -3.412 1.00 82.94 68 LEU A C 1
ATOM 561 O O . LEU A 1 68 ? -13.049 -0.300 -3.749 1.00 82.94 68 LEU A O 1
ATOM 565 N N . ILE A 1 69 ? -14.735 -1.754 -4.018 1.00 84.38 69 ILE A N 1
ATOM 566 C CA . ILE A 1 69 ? -14.085 -2.497 -5.114 1.00 84.38 69 ILE A CA 1
ATOM 567 C C . ILE A 1 69 ? -13.839 -1.598 -6.326 1.00 84.38 69 ILE A C 1
ATOM 569 O O . ILE A 1 69 ? -12.752 -1.615 -6.897 1.00 84.38 69 ILE A O 1
ATOM 573 N N . ARG A 1 70 ? -14.811 -0.759 -6.697 1.00 84.12 70 ARG A N 1
ATOM 574 C CA . ARG A 1 70 ? -14.643 0.208 -7.790 1.00 84.12 70 ARG A CA 1
ATOM 575 C C . ARG A 1 70 ? -13.529 1.213 -7.499 1.00 84.12 70 ARG A C 1
ATOM 577 O O . ARG A 1 70 ? -12.736 1.493 -8.393 1.00 84.12 70 ARG A O 1
ATOM 584 N N . ALA A 1 71 ? -13.430 1.705 -6.263 1.00 85.62 71 ALA A N 1
ATOM 585 C CA . ALA A 1 71 ? -12.338 2.587 -5.856 1.00 85.62 71 ALA A CA 1
ATOM 586 C C . ALA A 1 71 ? -10.967 1.895 -5.976 1.00 85.62 71 ALA A C 1
ATOM 588 O O . ALA A 1 71 ? -10.027 2.497 -6.488 1.00 85.62 71 ALA A O 1
ATOM 589 N N . ILE A 1 72 ? -10.867 0.619 -5.582 1.00 87.00 72 ILE A N 1
ATOM 590 C CA . ILE A 1 72 ? -9.647 -0.190 -5.737 1.00 87.00 72 ILE A CA 1
ATOM 591 C C . ILE A 1 72 ? -9.261 -0.339 -7.218 1.00 87.00 72 ILE A C 1
ATOM 593 O O . ILE A 1 72 ? -8.099 -0.150 -7.567 1.00 87.00 72 ILE A O 1
ATOM 597 N N . ILE A 1 73 ? -10.220 -0.635 -8.100 1.00 85.75 73 ILE A N 1
ATOM 598 C CA . ILE A 1 73 ? -9.966 -0.796 -9.543 1.00 85.75 73 ILE A CA 1
ATOM 599 C C . ILE A 1 73 ? -9.437 0.505 -10.158 1.00 85.75 73 ILE A C 1
ATOM 601 O O . ILE A 1 73 ? -8.458 0.481 -10.904 1.00 85.75 73 ILE A O 1
ATOM 605 N N . ILE A 1 74 ? -10.047 1.643 -9.813 1.00 86.50 74 ILE A N 1
ATOM 606 C CA . ILE A 1 74 ? -9.596 2.963 -10.273 1.00 86.50 74 ILE A CA 1
ATOM 607 C C . ILE A 1 74 ? -8.186 3.262 -9.747 1.00 86.50 74 ILE A C 1
ATOM 609 O O . ILE A 1 74 ? -7.336 3.709 -10.515 1.00 86.50 74 ILE A O 1
ATOM 613 N N . LEU A 1 75 ? -7.911 2.968 -8.471 1.00 86.75 75 LEU A N 1
ATOM 614 C CA . LEU A 1 75 ? -6.592 3.161 -7.865 1.00 86.75 75 LEU A CA 1
ATOM 615 C C . LEU A 1 75 ? -5.508 2.352 -8.594 1.00 86.75 75 LEU A C 1
ATOM 617 O O . LEU A 1 75 ? -4.454 2.896 -8.918 1.00 86.75 75 LEU A O 1
ATOM 621 N N . ILE A 1 76 ? -5.779 1.079 -8.898 1.00 86.25 76 ILE A N 1
ATOM 622 C CA . ILE A 1 76 ? -4.865 0.214 -9.661 1.00 86.25 76 ILE A CA 1
ATOM 623 C C . ILE A 1 76 ? -4.661 0.766 -11.078 1.00 86.25 76 ILE A C 1
ATOM 625 O O . ILE A 1 76 ? -3.533 0.780 -11.570 1.00 86.25 76 ILE A O 1
ATOM 629 N N . GLY A 1 77 ? -5.718 1.265 -11.725 1.00 85.38 77 GLY A N 1
ATOM 630 C CA . GLY A 1 77 ? -5.624 1.895 -13.045 1.00 85.38 77 GLY A CA 1
ATOM 631 C C . GLY A 1 77 ? -4.721 3.130 -13.042 1.00 85.38 77 GLY A C 1
ATOM 632 O O . GLY A 1 77 ? -3.789 3.216 -13.842 1.00 85.38 77 GLY A O 1
ATOM 633 N N . ILE A 1 78 ?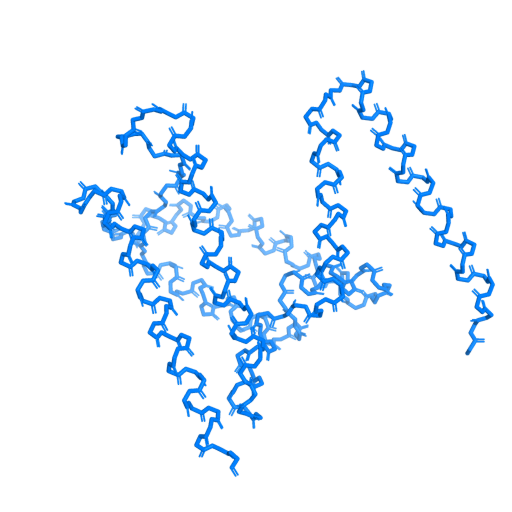 -4.937 4.049 -12.096 1.00 87.50 78 ILE A N 1
ATOM 634 C CA . ILE A 1 78 ? -4.117 5.260 -11.937 1.00 87.50 78 ILE A CA 1
ATOM 635 C C . ILE A 1 78 ? -2.666 4.892 -11.615 1.00 87.50 78 ILE A C 1
ATOM 637 O O . ILE A 1 78 ? -1.751 5.455 -12.209 1.00 87.50 78 ILE A O 1
ATOM 641 N N . SER A 1 79 ? -2.443 3.922 -10.723 1.00 85.88 79 SER A N 1
ATOM 642 C CA . SER A 1 79 ? -1.098 3.451 -10.373 1.00 85.88 79 SER A CA 1
ATOM 643 C C . SER A 1 79 ? -0.380 2.831 -11.573 1.00 85.88 79 SER A C 1
ATOM 645 O O . SER A 1 79 ? 0.793 3.125 -11.792 1.00 85.88 79 SER A O 1
ATOM 647 N N . THR A 1 80 ? -1.091 2.056 -12.399 1.00 83.38 80 THR A N 1
ATOM 648 C CA . THR A 1 80 ? -0.537 1.469 -13.627 1.00 83.38 80 THR A CA 1
ATOM 649 C C . THR A 1 80 ? -0.102 2.562 -14.603 1.00 83.38 80 THR A C 1
ATOM 651 O O . THR A 1 80 ? 1.005 2.504 -15.128 1.00 83.38 80 THR A O 1
ATOM 654 N N . ILE A 1 81 ? -0.935 3.585 -14.822 1.00 83.81 81 ILE A N 1
ATOM 655 C CA . ILE A 1 81 ? -0.620 4.711 -15.717 1.00 83.81 81 ILE A CA 1
ATOM 656 C C . ILE A 1 81 ? 0.523 5.566 -15.150 1.00 83.81 81 ILE A C 1
ATOM 658 O O . ILE A 1 81 ? 1.413 5.973 -15.891 1.00 83.81 81 ILE A O 1
ATOM 662 N N . GLY A 1 82 ? 0.531 5.819 -13.840 1.00 83.62 82 GLY A N 1
ATOM 663 C CA . GLY A 1 82 ? 1.585 6.585 -13.174 1.00 83.62 82 GLY A CA 1
ATOM 664 C C . GLY A 1 82 ? 2.942 5.891 -13.266 1.00 83.62 82 GLY A C 1
ATOM 665 O O . GLY A 1 82 ? 3.927 6.508 -13.670 1.00 83.62 82 GLY A O 1
ATOM 666 N N . PHE A 1 83 ? 2.977 4.586 -12.989 1.00 81.25 83 PHE A N 1
ATOM 667 C CA . PHE A 1 83 ? 4.162 3.763 -13.217 1.00 81.25 83 PHE A CA 1
ATOM 668 C C . PHE A 1 83 ? 4.546 3.748 -14.701 1.00 81.25 83 PHE A C 1
ATOM 670 O O . PHE A 1 83 ? 5.731 3.783 -15.035 1.00 81.25 83 PHE A O 1
ATOM 677 N N . ALA A 1 84 ? 3.543 3.783 -15.589 1.00 77.31 84 ALA A N 1
ATOM 678 C CA . ALA A 1 84 ? 3.774 3.813 -17.018 1.00 77.31 84 ALA A CA 1
ATOM 679 C C . ALA A 1 84 ? 4.564 5.042 -17.485 1.00 77.31 84 ALA A C 1
ATOM 681 O O . ALA A 1 84 ? 5.581 4.951 -18.176 1.00 77.31 84 ALA A O 1
ATOM 682 N N . ILE A 1 85 ? 4.094 6.205 -17.057 1.00 79.88 85 ILE A N 1
ATOM 683 C CA . ILE A 1 85 ? 4.708 7.492 -17.369 1.00 79.88 85 ILE A CA 1
ATOM 684 C C . ILE A 1 85 ? 6.097 7.587 -16.733 1.00 79.88 85 ILE A C 1
ATOM 686 O O . ILE A 1 85 ? 7.043 8.012 -17.395 1.00 79.88 85 ILE A O 1
ATOM 690 N N . TYR A 1 86 ? 6.235 7.152 -15.476 1.00 79.25 86 TYR A N 1
ATOM 691 C CA . TYR A 1 86 ? 7.510 7.196 -14.764 1.00 79.25 86 TYR A CA 1
ATOM 692 C C . TYR A 1 86 ? 8.594 6.387 -15.484 1.00 79.25 86 TYR A C 1
ATOM 694 O O . TYR A 1 86 ? 9.680 6.902 -15.736 1.00 79.25 86 TYR A O 1
ATOM 702 N N . GLN A 1 87 ? 8.285 5.160 -15.913 1.00 73.06 87 GLN A N 1
ATOM 703 C CA . GLN A 1 87 ? 9.264 4.337 -16.621 1.00 73.06 87 GLN A CA 1
ATOM 704 C C . GLN A 1 87 ? 9.706 4.947 -17.958 1.00 73.06 87 GLN A C 1
ATOM 706 O O . GLN A 1 87 ? 10.892 4.887 -18.292 1.00 73.06 87 GLN A O 1
ATOM 711 N N . TYR A 1 88 ? 8.781 5.561 -18.703 1.00 72.06 88 TYR A N 1
ATOM 712 C CA . TYR A 1 88 ? 9.112 6.254 -19.949 1.00 72.06 88 TYR A CA 1
ATOM 713 C C . TYR A 1 88 ? 10.060 7.439 -19.709 1.00 72.06 88 TYR A C 1
ATOM 715 O O . TYR A 1 88 ? 11.054 7.584 -20.419 1.00 72.06 88 TYR A O 1
ATOM 723 N N . LEU A 1 89 ? 9.787 8.243 -18.677 1.00 75.62 89 LEU A N 1
ATOM 724 C CA . LEU A 1 89 ? 10.601 9.407 -18.319 1.00 75.62 89 LEU A CA 1
ATOM 725 C C . LEU A 1 89 ? 12.010 9.027 -17.844 1.00 75.62 89 LEU A C 1
ATOM 727 O O . LEU A 1 89 ? 12.958 9.746 -18.145 1.00 75.62 89 LEU A O 1
ATOM 731 N N . THR A 1 90 ? 12.163 7.920 -17.112 1.00 70.00 90 THR A N 1
ATOM 732 C CA . THR A 1 90 ? 13.464 7.544 -16.537 1.00 70.00 90 THR A CA 1
ATOM 733 C C . THR A 1 90 ? 14.401 6.882 -17.547 1.00 70.00 90 THR A C 1
ATOM 735 O O . THR A 1 90 ? 15.592 7.179 -17.547 1.00 70.00 90 THR A O 1
ATOM 738 N N . PHE A 1 91 ? 13.903 5.989 -18.407 1.00 64.31 91 PHE A N 1
ATOM 739 C CA . PHE A 1 91 ? 14.775 5.169 -19.264 1.00 64.31 91 PHE A CA 1
ATOM 740 C C . PHE A 1 91 ? 14.823 5.614 -20.718 1.00 64.31 91 PHE A C 1
ATOM 742 O O . PHE A 1 91 ? 15.652 5.094 -21.470 1.00 64.31 91 PHE A O 1
ATOM 749 N N . ASN A 1 92 ? 13.916 6.512 -21.128 1.00 61.16 92 ASN A N 1
ATOM 750 C CA . ASN A 1 92 ? 13.700 6.947 -22.514 1.00 61.16 92 ASN A CA 1
ATOM 751 C C . ASN A 1 92 ? 13.674 5.776 -23.529 1.00 61.16 92 ASN A C 1
ATOM 753 O O . ASN A 1 92 ? 13.930 5.934 -24.720 1.00 61.16 92 ASN A O 1
ATOM 757 N N . SER A 1 93 ? 13.430 4.562 -23.030 1.00 57.53 93 SER A N 1
ATOM 758 C CA . SER A 1 93 ? 13.554 3.297 -23.732 1.00 57.53 93 SER A CA 1
ATOM 759 C C . SER A 1 93 ? 12.637 2.279 -23.065 1.00 57.53 93 SER A C 1
ATOM 761 O O . SER A 1 93 ? 12.533 2.185 -21.843 1.00 57.53 93 SER A O 1
ATOM 763 N N . TRP A 1 94 ? 11.949 1.497 -23.889 1.00 55.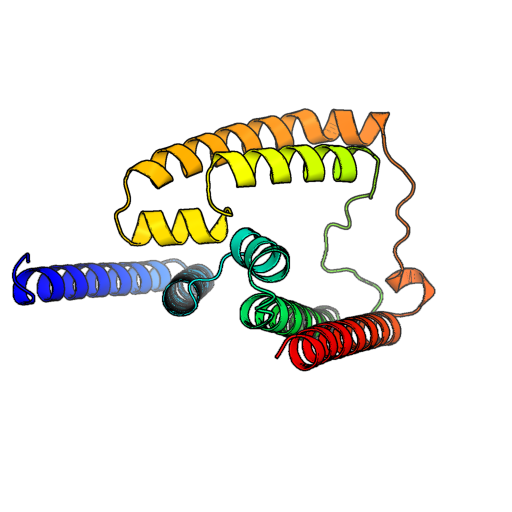53 94 TRP A N 1
ATOM 764 C CA . TRP A 1 94 ? 10.965 0.509 -23.442 1.00 55.53 94 TRP A CA 1
ATOM 765 C C . TRP A 1 94 ? 11.593 -0.841 -23.057 1.00 55.53 94 TRP A C 1
ATOM 767 O O . TRP A 1 94 ? 10.873 -1.783 -22.734 1.00 55.53 94 TRP A O 1
ATOM 777 N N . ASN A 1 95 ? 12.925 -0.947 -23.128 1.00 52.25 95 ASN A N 1
ATOM 778 C CA . ASN A 1 95 ? 13.663 -2.205 -22.994 1.00 52.25 95 ASN A CA 1
ATOM 779 C C . ASN A 1 95 ? 14.163 -2.488 -21.573 1.00 52.25 95 ASN A C 1
ATOM 781 O O . ASN A 1 95 ? 14.471 -3.639 -21.268 1.00 52.25 95 ASN A O 1
ATOM 785 N N . GLN A 1 96 ? 14.260 -1.472 -20.714 1.00 53.34 96 GLN A N 1
ATOM 786 C CA . GLN A 1 96 ? 14.694 -1.645 -19.329 1.00 53.34 96 GLN A CA 1
ATOM 787 C C . GLN A 1 96 ? 13.480 -1.572 -18.406 1.00 53.34 96 GLN A C 1
ATOM 789 O O . GLN A 1 96 ? 12.700 -0.623 -18.446 1.00 53.34 96 GLN A O 1
ATOM 794 N N . VAL A 1 97 ? 13.281 -2.635 -17.627 1.00 56.81 97 VAL A N 1
ATOM 795 C CA . VAL A 1 97 ? 12.163 -2.763 -16.692 1.00 56.81 97 VAL A CA 1
ATOM 796 C C . VAL A 1 97 ? 12.613 -2.221 -15.344 1.00 56.81 97 VAL A C 1
ATOM 798 O O . VAL A 1 97 ? 13.518 -2.778 -14.726 1.00 56.81 97 VAL A O 1
ATOM 801 N N . LEU A 1 98 ? 11.953 -1.167 -14.868 1.00 52.34 98 LEU A N 1
ATOM 802 C CA . LEU A 1 98 ? 12.101 -0.659 -13.503 1.00 52.34 98 LEU A CA 1
ATOM 803 C C . LEU A 1 98 ? 11.345 -1.552 -12.519 1.00 52.34 98 LEU A C 1
ATOM 805 O O . LEU A 1 98 ? 10.394 -1.133 -11.873 1.00 52.34 98 LEU A O 1
ATOM 809 N N . GLY A 1 99 ? 11.697 -2.825 -12.427 1.00 55.78 99 GLY A N 1
ATOM 810 C CA . GLY A 1 99 ? 10.950 -3.718 -11.557 1.00 55.78 99 GLY A CA 1
ATOM 811 C C . GLY A 1 99 ? 11.644 -5.040 -11.362 1.00 55.78 99 GLY A C 1
ATOM 812 O O . GLY A 1 99 ? 12.055 -5.688 -12.322 1.00 55.78 99 GLY A O 1
ATOM 813 N N . GLN A 1 100 ? 11.724 -5.458 -10.104 1.00 57.00 100 GLN A N 1
ATOM 814 C CA . GLN A 1 100 ? 12.060 -6.828 -9.771 1.00 57.00 100 GLN A CA 1
ATOM 815 C C . GLN A 1 100 ? 10.866 -7.693 -10.184 1.00 57.00 100 GLN A C 1
ATOM 817 O O . GLN A 1 100 ? 9.868 -7.810 -9.476 1.00 57.00 100 GLN A O 1
ATOM 822 N N . VAL A 1 101 ? 10.930 -8.232 -11.398 1.00 61.69 101 VAL A N 1
ATOM 823 C CA . VAL A 1 101 ? 9.931 -9.171 -11.898 1.00 61.69 101 VAL A CA 1
ATOM 824 C C . VAL A 1 101 ? 10.201 -10.499 -11.215 1.00 61.69 101 VAL A C 1
ATOM 826 O O . VAL A 1 101 ? 11.049 -11.273 -11.662 1.00 61.69 101 VAL A O 1
ATOM 829 N N . LEU A 1 102 ? 9.510 -10.753 -10.108 1.00 64.56 102 LEU A N 1
ATOM 830 C CA . LEU A 1 102 ? 9.592 -12.064 -9.492 1.00 64.56 102 LEU A CA 1
ATOM 831 C C . LEU A 1 102 ? 8.875 -13.089 -10.386 1.00 64.56 102 LEU A C 1
ATOM 833 O O . LEU A 1 102 ? 7.844 -12.768 -10.991 1.00 64.56 102 LEU A O 1
ATOM 837 N N . PRO A 1 103 ? 9.397 -14.325 -10.471 1.00 64.31 103 PRO A N 1
ATOM 838 C CA . PRO A 1 103 ? 8.644 -15.433 -11.024 1.00 64.31 103 PRO A CA 1
ATOM 839 C C . PRO A 1 103 ? 7.272 -15.557 -10.369 1.00 64.31 103 PRO A C 1
ATOM 841 O O . PRO A 1 103 ? 7.028 -15.116 -9.244 1.00 64.31 103 PRO A O 1
ATOM 844 N N . TRP A 1 104 ? 6.353 -16.146 -11.116 1.00 67.12 104 TRP A N 1
ATOM 845 C CA . TRP A 1 104 ? 5.089 -16.618 -10.586 1.00 67.12 104 TRP A CA 1
ATOM 846 C C . TRP A 1 104 ? 5.229 -18.134 -10.455 1.00 67.12 104 TRP A C 1
ATOM 848 O O . TRP A 1 104 ? 5.838 -18.791 -11.295 1.00 67.12 104 TRP A O 1
ATOM 858 N N . GLY A 1 105 ? 4.725 -18.695 -9.367 1.00 72.12 105 GLY A N 1
ATOM 859 C CA . GLY A 1 105 ? 4.863 -20.118 -9.092 1.00 72.12 105 GLY A CA 1
ATOM 860 C C . GLY A 1 105 ? 3.807 -20.575 -8.106 1.00 72.12 105 GLY A C 1
ATOM 861 O O . GLY A 1 105 ? 3.010 -19.775 -7.620 1.00 72.12 105 GLY A O 1
ATOM 862 N N . LEU A 1 106 ? 3.803 -21.863 -7.773 1.00 78.25 106 LEU A N 1
ATOM 863 C CA . LEU A 1 106 ? 2.824 -22.407 -6.822 1.00 78.25 106 LEU A CA 1
ATOM 864 C C . LEU A 1 106 ? 2.916 -21.728 -5.444 1.00 78.25 106 LEU A C 1
ATOM 866 O O . LEU A 1 106 ? 1.908 -21.597 -4.751 1.00 78.25 106 LEU A O 1
ATOM 870 N N . TYR A 1 107 ? 4.094 -21.210 -5.086 1.00 81.00 107 TYR A N 1
ATOM 871 C CA . TYR A 1 107 ? 4.307 -20.447 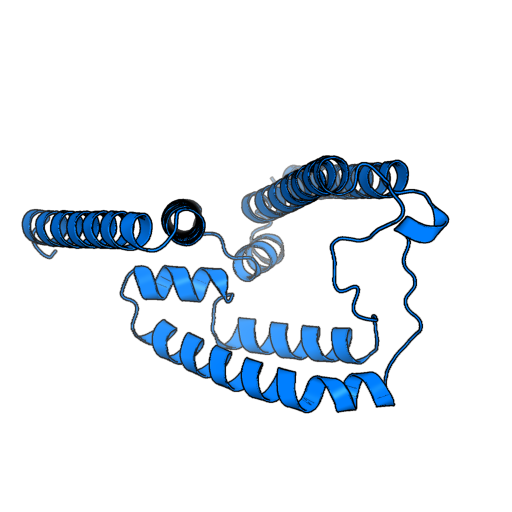-3.858 1.00 81.00 107 TYR A CA 1
ATOM 872 C C . TYR A 1 107 ? 3.454 -19.174 -3.768 1.00 81.00 107 TYR A C 1
ATOM 874 O O . TYR A 1 107 ? 3.041 -18.812 -2.669 1.00 81.00 107 TYR A O 1
ATOM 882 N N . THR A 1 108 ? 3.132 -18.502 -4.883 1.00 82.69 108 THR A N 1
ATOM 883 C CA . THR A 1 108 ? 2.292 -17.291 -4.838 1.00 82.69 108 THR A CA 1
ATOM 884 C C . THR A 1 108 ? 0.833 -17.631 -4.550 1.00 82.69 108 THR A C 1
ATOM 886 O O . THR A 1 108 ? 0.168 -16.895 -3.824 1.00 82.69 108 THR A O 1
ATOM 889 N N . ILE A 1 109 ? 0.343 -18.767 -5.057 1.00 85.56 109 ILE A N 1
ATOM 890 C CA . ILE A 1 109 ? -1.021 -19.253 -4.807 1.00 85.56 109 ILE A CA 1
ATOM 891 C C . ILE A 1 109 ? -1.156 -19.699 -3.350 1.00 85.56 109 ILE A C 1
ATOM 893 O O . ILE A 1 109 ? -2.071 -19.261 -2.651 1.00 85.56 109 ILE A O 1
ATOM 897 N N . VAL A 1 110 ? -0.220 -20.527 -2.873 1.00 87.44 110 VAL A N 1
ATOM 898 C CA . VAL A 1 110 ? -0.208 -21.006 -1.481 1.00 87.44 110 VAL A CA 1
ATOM 899 C C . VAL A 1 110 ? -0.038 -19.834 -0.511 1.00 87.44 110 VAL A C 1
ATOM 901 O O . VAL A 1 110 ? -0.795 -19.716 0.453 1.00 87.44 110 VAL A O 1
ATOM 904 N N . GLY A 1 111 ? 0.890 -18.918 -0.800 1.00 86.81 111 GLY A N 1
ATOM 905 C CA . GLY A 1 111 ? 1.100 -17.708 -0.008 1.00 86.81 111 GLY A CA 1
ATOM 906 C C . GLY A 1 111 ? -0.131 -16.801 0.014 1.00 86.81 111 GLY A C 1
ATOM 907 O O . GLY A 1 111 ? -0.527 -16.340 1.081 1.00 86.81 111 GLY A O 1
ATOM 908 N N . GLY A 1 112 ? -0.790 -16.602 -1.131 1.00 88.31 112 GLY A N 1
ATOM 909 C CA . GLY A 1 112 ? -2.032 -15.832 -1.224 1.00 88.31 112 GLY A CA 1
ATOM 910 C C . GLY A 1 112 ? -3.172 -16.437 -0.401 1.00 88.31 112 GLY A C 1
ATOM 911 O O . GLY A 1 112 ? -3.902 -15.703 0.267 1.00 88.31 112 GLY A O 1
ATOM 912 N N . PHE A 1 113 ? -3.293 -17.766 -0.384 1.00 90.25 113 PHE A N 1
ATOM 913 C CA . PHE A 1 113 ? -4.289 -18.463 0.430 1.00 90.25 113 PHE A CA 1
ATOM 914 C C . PHE A 1 113 ? -4.030 -18.285 1.933 1.00 90.25 113 PHE A C 1
ATOM 916 O O . PHE A 1 113 ? -4.932 -17.884 2.671 1.00 90.25 113 PHE A O 1
ATOM 923 N N . ILE A 1 114 ? -2.788 -18.495 2.383 1.00 90.81 114 ILE A N 1
ATOM 924 C CA . ILE A 1 114 ? -2.391 -18.293 3.788 1.00 90.81 114 ILE A CA 1
ATOM 925 C C . ILE A 1 114 ? -2.574 -16.825 4.197 1.00 90.81 114 ILE A C 1
ATOM 927 O O . ILE A 1 114 ? -3.100 -16.542 5.274 1.00 90.81 114 ILE A O 1
ATOM 931 N N . PHE A 1 115 ? -2.203 -15.885 3.325 1.00 88.88 115 PHE A N 1
ATOM 932 C CA . PHE A 1 115 ? -2.395 -14.455 3.557 1.00 88.88 115 PHE A CA 1
ATOM 933 C C . PHE A 1 115 ? -3.882 -14.092 3.687 1.00 88.88 115 PHE A C 1
ATOM 935 O O . PHE A 1 115 ? -4.250 -13.344 4.592 1.00 88.88 115 PHE A O 1
ATOM 942 N N . GLY A 1 116 ? -4.752 -14.658 2.844 1.00 88.44 116 GLY A N 1
ATOM 943 C CA . GLY A 1 116 ? -6.204 -14.469 2.928 1.00 88.44 116 GLY A CA 1
ATOM 944 C C . GLY A 1 116 ? -6.823 -15.038 4.212 1.00 88.44 116 GLY A C 1
ATOM 945 O O . GLY A 1 116 ? -7.672 -14.390 4.833 1.00 88.44 116 GLY A O 1
ATOM 946 N N . LEU A 1 117 ? -6.361 -16.209 4.663 1.00 89.94 117 LEU A N 1
ATOM 947 C CA . LEU A 1 117 ? -6.758 -16.774 5.957 1.00 89.94 117 LEU A CA 1
ATOM 948 C C . LEU A 1 117 ? -6.310 -15.875 7.117 1.00 89.94 117 LEU A C 1
ATOM 950 O O . LEU A 1 117 ? -7.119 -15.539 7.982 1.00 89.94 117 LEU A O 1
ATOM 954 N N . GLY A 1 118 ? -5.056 -15.415 7.102 1.00 89.12 118 GLY A N 1
ATOM 955 C CA . GLY A 1 118 ? -4.527 -14.491 8.108 1.00 89.12 118 GLY A CA 1
ATOM 956 C C . GLY A 1 118 ? -5.290 -13.166 8.154 1.00 89.12 118 GLY A C 1
ATOM 957 O O . GLY A 1 118 ? -5.643 -12.685 9.228 1.00 89.12 118 GLY A O 1
ATOM 958 N N . MET A 1 119 ? -5.624 -12.610 6.990 1.00 87.62 119 MET A N 1
ATOM 959 C CA . MET A 1 119 ? -6.431 -11.397 6.860 1.00 87.62 119 MET A CA 1
ATOM 960 C C . MET A 1 119 ? -7.834 -11.560 7.464 1.00 87.62 119 MET A C 1
ATOM 962 O O . MET A 1 119 ? -8.346 -10.635 8.099 1.00 87.62 119 MET A O 1
ATOM 966 N N . SER A 1 120 ? -8.439 -12.739 7.298 1.00 87.44 120 SER A N 1
ATOM 967 C CA . SER A 1 120 ? -9.754 -13.060 7.864 1.00 87.44 120 SER A CA 1
ATOM 968 C C . SER A 1 120 ? -9.700 -13.197 9.390 1.00 87.44 120 SER A C 1
ATOM 970 O O . SER A 1 120 ? -10.583 -12.687 10.075 1.00 87.44 120 SER A O 1
ATOM 972 N N . LEU A 1 121 ? -8.640 -13.811 9.930 1.00 88.00 121 LEU A N 1
ATOM 973 C CA . LEU A 1 121 ? -8.417 -13.949 11.377 1.00 88.00 121 LEU A CA 1
ATOM 974 C C . LEU A 1 121 ? -8.092 -12.611 12.057 1.00 88.00 121 LEU A C 1
ATOM 976 O O . LEU A 1 121 ? -8.559 -12.347 13.161 1.00 88.00 121 LEU A O 1
ATOM 980 N N . ALA A 1 122 ? -7.308 -11.754 11.401 1.00 86.38 122 ALA A N 1
ATOM 981 C CA . ALA A 1 122 ? -6.916 -10.450 11.934 1.00 86.38 122 ALA A CA 1
ATOM 982 C C . ALA A 1 122 ? -8.037 -9.394 11.866 1.00 86.38 122 ALA A C 1
ATOM 984 O O . ALA A 1 122 ? -7.944 -8.353 12.518 1.00 86.38 122 ALA A O 1
ATOM 985 N N . GLY A 1 123 ? -9.078 -9.620 11.055 1.00 83.00 123 GLY A N 1
ATOM 986 C CA . GLY A 1 123 ? -10.165 -8.658 10.856 1.00 83.00 123 GLY A CA 1
ATOM 987 C C . GLY A 1 123 ? -9.733 -7.373 10.132 1.00 83.00 123 GLY A C 1
ATOM 988 O O . GLY A 1 123 ? -10.349 -6.321 10.324 1.00 83.00 123 GLY A O 1
ATOM 989 N N . GLY A 1 124 ? -8.665 -7.428 9.326 1.00 83.75 124 GLY A N 1
ATOM 990 C CA . GLY A 1 124 ? -8.110 -6.273 8.615 1.00 83.75 124 GLY A CA 1
ATOM 991 C C . GLY A 1 124 ? -7.016 -6.632 7.604 1.00 83.75 124 GLY A C 1
ATOM 992 O O . GLY A 1 124 ? -6.353 -7.660 7.715 1.00 83.75 124 GLY A O 1
ATOM 993 N N . CYS A 1 125 ? -6.817 -5.769 6.602 1.00 87.19 125 CYS A N 1
ATOM 994 C CA . CYS A 1 125 ? -5.656 -5.819 5.705 1.00 87.19 125 CYS A CA 1
ATOM 995 C C . CYS A 1 125 ? -4.472 -5.037 6.289 1.00 87.19 125 CYS A C 1
ATOM 997 O O . CYS A 1 125 ? -4.683 -4.142 7.105 1.00 87.19 125 CYS A O 1
ATOM 999 N N . ALA A 1 126 ? -3.254 -5.283 5.795 1.00 85.25 126 ALA A N 1
ATOM 1000 C CA . ALA A 1 126 ? -2.041 -4.583 6.239 1.00 85.25 126 ALA A CA 1
ATOM 1001 C C . ALA A 1 126 ? -2.199 -3.046 6.268 1.00 85.25 126 ALA A C 1
ATOM 1003 O O . ALA A 1 126 ? -1.893 -2.410 7.275 1.00 85.25 126 ALA A O 1
ATOM 1004 N N . CYS A 1 127 ? -2.768 -2.453 5.210 1.00 86.50 127 CYS A N 1
ATOM 1005 C CA . CYS A 1 127 ? -3.011 -1.008 5.133 1.00 86.50 127 CYS A CA 1
ATOM 1006 C C . CYS A 1 127 ? -4.012 -0.523 6.195 1.00 86.50 127 CYS A C 1
ATOM 1008 O O . CYS A 1 127 ? -3.765 0.469 6.877 1.00 86.50 127 CYS A O 1
ATOM 1010 N N . SER A 1 128 ? -5.129 -1.237 6.365 1.00 87.00 128 SER A N 1
ATOM 1011 C CA . SER A 1 128 ? -6.152 -0.879 7.352 1.00 87.00 128 SER A CA 1
ATOM 1012 C C . SER A 1 128 ? -5.662 -1.079 8.786 1.00 87.00 128 SER A C 1
ATOM 1014 O O . SER A 1 128 ? -6.014 -0.299 9.663 1.00 87.00 128 SER A O 1
ATOM 1016 N N . SER A 1 129 ? -4.806 -2.075 9.030 1.00 90.06 129 SER A N 1
ATOM 1017 C CA . SER A 1 129 ? -4.195 -2.305 10.337 1.00 90.06 129 SER A CA 1
ATOM 1018 C C . SER A 1 129 ? -3.295 -1.133 10.720 1.00 90.06 129 SER A C 1
ATOM 1020 O O . SER A 1 129 ? -3.404 -0.631 11.834 1.00 90.06 129 SER A O 1
ATOM 1022 N N . LEU A 1 130 ? -2.484 -0.625 9.783 1.00 88.38 130 LEU A N 1
ATOM 1023 C CA . LEU A 1 130 ? -1.628 0.547 10.006 1.00 88.38 130 LEU A CA 1
ATOM 1024 C C . LEU A 1 130 ? -2.438 1.811 10.303 1.00 88.38 130 LEU A C 1
ATOM 1026 O O . LEU A 1 130 ? -2.135 2.545 11.241 1.00 88.38 130 LEU A O 1
ATOM 1030 N N . MET A 1 131 ? -3.521 2.015 9.559 1.00 88.12 131 MET A N 1
ATOM 1031 C CA . MET A 1 131 ? -4.457 3.112 9.781 1.00 88.12 131 MET A CA 1
ATOM 1032 C C . MET A 1 131 ? -5.129 3.033 11.163 1.00 88.12 131 MET A C 1
ATOM 1034 O O . MET A 1 131 ? -5.149 4.023 11.888 1.00 88.12 131 MET A O 1
ATOM 1038 N N . ARG A 1 132 ? -5.612 1.851 11.577 1.00 87.00 132 ARG A N 1
ATOM 1039 C CA . ARG A 1 132 ? -6.275 1.647 12.883 1.00 87.00 132 ARG A CA 1
ATOM 1040 C C . ARG A 1 132 ? -5.315 1.724 14.070 1.00 87.00 132 ARG A C 1
ATOM 1042 O O . ARG A 1 132 ? -5.734 2.121 15.160 1.00 87.00 132 ARG A O 1
ATOM 1049 N N . VAL A 1 133 ? -4.039 1.384 13.867 1.00 89.69 133 VAL A N 1
ATOM 1050 C CA . VAL A 1 133 ? -2.970 1.693 14.830 1.00 89.69 133 VAL A CA 1
ATOM 1051 C C . VAL A 1 133 ? -2.796 3.205 14.955 1.00 89.69 133 VAL A C 1
ATOM 1053 O O . VAL A 1 133 ? -2.744 3.708 16.074 1.00 89.69 133 VAL A O 1
ATOM 1056 N N . GLY A 1 134 ? -2.801 3.937 13.835 1.00 84.31 134 GLY A N 1
ATOM 1057 C CA . GLY A 1 134 ? -2.788 5.405 13.825 1.00 84.31 134 GLY A CA 1
ATOM 1058 C C . GLY A 1 134 ? -3.995 6.043 14.529 1.00 84.31 134 GLY A C 1
ATOM 1059 O O . GLY A 1 134 ? -3.859 7.088 15.157 1.00 84.31 134 GLY A O 1
ATOM 1060 N N . GLU A 1 135 ? -5.158 5.388 14.503 1.00 83.88 135 GLU A N 1
ATOM 1061 C CA . GLU A 1 135 ? -6.358 5.796 15.255 1.00 83.88 135 GLU A CA 1
ATOM 1062 C C . GLU A 1 135 ? -6.292 5.467 16.760 1.00 83.88 135 GLU A C 1
ATOM 1064 O O . GLU A 1 135 ? -7.176 5.867 17.518 1.00 83.88 135 GLU A O 1
ATOM 1069 N N . GLY A 1 136 ? -5.246 4.764 17.211 1.00 84.75 136 GLY A N 1
ATOM 1070 C CA . GLY A 1 136 ? -5.016 4.422 18.618 1.00 84.75 136 GLY A CA 1
ATOM 1071 C C . GLY A 1 136 ? -5.576 3.065 19.047 1.00 84.75 136 GLY A C 1
ATOM 1072 O O . GLY A 1 136 ? -5.685 2.795 20.244 1.00 84.75 136 GLY A O 1
ATOM 1073 N N . THR A 1 137 ? -5.940 2.187 18.106 1.00 85.88 137 THR A N 1
ATOM 1074 C CA . THR A 1 137 ? -6.474 0.865 18.454 1.00 85.88 137 THR A CA 1
ATOM 1075 C C . THR A 1 137 ? -5.339 -0.109 18.793 1.00 85.88 137 THR A C 1
ATOM 1077 O O . THR A 1 137 ? -4.675 -0.641 17.904 1.00 85.88 137 THR A O 1
ATOM 1080 N N . ILE A 1 138 ? -5.158 -0.402 20.084 1.00 88.06 138 ILE A N 1
ATOM 1081 C CA . ILE A 1 138 ? -4.056 -1.241 20.598 1.00 88.06 138 ILE A CA 1
ATOM 1082 C C . ILE A 1 138 ? -4.088 -2.670 20.028 1.00 88.06 138 ILE A C 1
ATOM 1084 O O . ILE A 1 138 ? -3.037 -3.246 19.763 1.00 88.06 138 ILE A O 1
ATOM 1088 N N . ILE A 1 139 ? -5.273 -3.235 19.758 1.00 88.06 139 ILE A N 1
ATOM 1089 C CA . ILE A 1 139 ? -5.389 -4.598 19.204 1.00 88.06 139 ILE A CA 1
ATOM 1090 C C . ILE A 1 139 ? -4.653 -4.740 17.858 1.00 88.06 139 ILE A C 1
ATOM 1092 O O . ILE A 1 139 ? -4.047 -5.774 17.588 1.00 88.06 139 ILE A O 1
ATOM 1096 N N . PHE A 1 140 ? -4.631 -3.683 17.035 1.00 88.69 140 PHE A N 1
ATOM 1097 C CA . PHE A 1 140 ? -3.977 -3.709 15.724 1.00 88.69 140 PHE A CA 1
ATOM 1098 C C . PHE A 1 140 ? -2.457 -3.564 15.812 1.00 88.69 140 PHE A C 1
ATOM 1100 O O . PHE A 1 140 ? -1.764 -3.916 14.859 1.00 88.69 140 PHE A O 1
ATOM 1107 N N . VAL A 1 141 ? -1.922 -3.130 16.957 1.00 89.44 141 VAL A N 1
ATOM 1108 C CA . VAL A 1 141 ? -0.472 -3.106 17.197 1.00 89.44 141 VAL A CA 1
ATOM 1109 C C . VAL A 1 141 ? 0.062 -4.536 17.212 1.00 89.44 141 VAL A C 1
ATOM 1111 O O . VAL A 1 141 ? 1.039 -4.838 16.533 1.00 89.44 141 VAL A O 1
ATOM 1114 N N . ILE A 1 142 ? -0.636 -5.441 17.902 1.00 90.94 142 ILE A N 1
ATOM 1115 C CA . ILE A 1 142 ? -0.300 -6.872 17.946 1.00 90.94 142 ILE A CA 1
ATOM 1116 C C . ILE A 1 142 ? -0.388 -7.502 16.550 1.00 90.94 142 ILE A C 1
ATOM 1118 O O . ILE A 1 142 ? 0.493 -8.270 16.168 1.00 90.94 142 ILE A O 1
ATOM 1122 N N . VAL A 1 143 ? -1.399 -7.129 15.757 1.00 90.94 143 VAL A N 1
ATOM 1123 C CA . VAL A 1 143 ? -1.537 -7.589 14.363 1.00 90.94 143 VAL A CA 1
ATOM 1124 C C . VAL A 1 143 ? -0.339 -7.156 13.515 1.00 90.94 143 VAL A C 1
ATOM 1126 O O . VAL A 1 143 ? 0.182 -7.962 12.748 1.00 90.94 143 VAL A O 1
ATOM 1129 N N . ILE A 1 144 ? 0.132 -5.913 13.663 1.00 91.38 144 ILE A N 1
ATOM 1130 C CA . ILE A 1 144 ? 1.323 -5.434 12.946 1.00 91.38 144 ILE A CA 1
ATOM 1131 C C . ILE A 1 144 ? 2.581 -6.175 13.388 1.00 91.38 144 ILE A C 1
ATOM 1133 O O . ILE A 1 144 ? 3.368 -6.565 12.530 1.00 91.38 144 ILE A O 1
ATOM 1137 N N . PHE A 1 145 ? 2.764 -6.429 14.684 1.00 92.06 145 PHE A N 1
ATOM 1138 C CA . PHE A 1 145 ? 3.894 -7.237 15.150 1.00 92.06 145 PHE A CA 1
ATOM 1139 C C . PHE A 1 145 ? 3.874 -8.648 14.554 1.00 92.06 145 PHE A C 1
ATOM 1141 O O . PHE A 1 145 ? 4.894 -9.108 14.039 1.00 92.06 145 PHE A O 1
ATOM 1148 N N . GLY A 1 146 ? 2.710 -9.304 14.542 1.00 91.50 146 GLY A N 1
ATOM 1149 C CA . GLY A 1 146 ? 2.542 -10.599 13.881 1.00 91.50 146 GLY A CA 1
ATOM 1150 C C . GLY A 1 146 ? 2.841 -10.534 12.380 1.00 91.50 146 GLY A C 1
ATOM 1151 O O . GLY A 1 146 ? 3.519 -11.412 11.850 1.00 91.50 146 GLY A O 1
ATOM 1152 N N . PHE A 1 147 ? 2.410 -9.465 11.706 1.00 90.88 147 PHE A N 1
ATOM 1153 C CA . PHE A 1 147 ? 2.700 -9.235 10.291 1.00 90.88 147 PHE A CA 1
ATOM 1154 C C . PHE A 1 147 ? 4.200 -9.049 10.023 1.00 90.88 147 PHE A C 1
ATOM 1156 O O . PHE A 1 147 ? 4.716 -9.627 9.071 1.00 90.88 147 PHE A O 1
ATOM 1163 N N . ILE A 1 148 ? 4.918 -8.307 10.874 1.00 92.38 148 ILE A N 1
ATOM 1164 C CA . ILE A 1 148 ? 6.372 -8.104 10.758 1.00 92.38 148 ILE A CA 1
ATOM 1165 C C . ILE A 1 148 ? 7.118 -9.433 10.915 1.00 92.38 148 ILE A C 1
ATOM 1167 O O . ILE A 1 148 ? 7.963 -9.760 10.080 1.00 92.38 148 ILE A O 1
ATOM 1171 N N . ILE A 1 149 ? 6.784 -10.218 11.944 1.00 93.50 149 ILE A N 1
ATOM 1172 C CA . ILE A 1 149 ? 7.414 -11.524 12.189 1.00 93.50 149 ILE A CA 1
ATOM 1173 C C . ILE A 1 149 ? 7.119 -12.482 11.030 1.00 93.50 149 ILE A C 1
ATOM 1175 O O . ILE A 1 149 ? 8.038 -13.086 10.478 1.00 93.50 149 ILE A O 1
ATOM 1179 N N . GLY A 1 150 ? 5.854 -12.577 10.611 1.00 90.31 150 GLY A N 1
ATOM 1180 C CA . GLY A 1 150 ? 5.448 -13.427 9.492 1.00 90.31 150 GLY A CA 1
ATOM 1181 C C . GLY A 1 150 ? 6.136 -13.042 8.182 1.00 90.31 150 GLY A C 1
ATOM 1182 O O . GLY A 1 150 ? 6.633 -13.917 7.477 1.00 90.31 150 GLY A O 1
ATOM 1183 N N . ASN A 1 151 ? 6.236 -11.744 7.882 1.00 90.62 151 ASN A N 1
ATOM 1184 C CA . ASN A 1 151 ? 6.937 -11.251 6.697 1.00 90.62 151 ASN A CA 1
ATOM 1185 C C . ASN A 1 151 ? 8.443 -11.558 6.752 1.00 90.62 151 ASN A C 1
ATOM 1187 O O . ASN A 1 151 ? 9.019 -11.968 5.749 1.00 90.62 151 ASN A O 1
ATOM 1191 N N . SER A 1 152 ? 9.078 -11.418 7.919 1.00 91.94 152 SER A N 1
ATOM 1192 C CA . SER A 1 152 ? 10.499 -11.742 8.087 1.00 91.94 152 SER A CA 1
ATOM 1193 C C . SER A 1 152 ? 10.779 -13.228 7.840 1.00 91.94 152 SER A C 1
ATOM 1195 O O . SER A 1 152 ? 11.691 -13.556 7.083 1.00 91.94 152 SER A O 1
ATOM 1197 N N . ILE A 1 153 ? 9.950 -14.122 8.391 1.00 90.50 153 ILE A N 1
ATOM 1198 C CA . ILE A 1 153 ? 10.050 -15.572 8.153 1.00 90.50 153 ILE A CA 1
ATOM 1199 C C . ILE A 1 153 ? 9.805 -15.894 6.672 1.00 90.50 153 ILE A C 1
ATOM 1201 O O . ILE A 1 153 ? 10.538 -16.686 6.078 1.00 90.50 153 ILE A O 1
ATOM 1205 N N . ALA A 1 154 ? 8.798 -15.264 6.061 1.00 86.31 154 ALA A N 1
ATOM 1206 C CA . ALA A 1 154 ? 8.466 -15.480 4.658 1.00 86.31 154 ALA A CA 1
ATOM 1207 C C . ALA A 1 154 ? 9.625 -15.100 3.727 1.00 86.31 154 ALA A C 1
ATOM 1209 O O . ALA A 1 154 ? 9.913 -15.852 2.802 1.00 86.31 154 ALA A O 1
ATOM 1210 N N . ILE A 1 155 ? 10.313 -13.983 3.991 1.00 86.31 155 ILE A N 1
ATOM 1211 C CA . ILE A 1 155 ? 11.473 -13.542 3.202 1.00 86.31 155 ILE A CA 1
ATOM 1212 C C . ILE A 1 155 ? 12.628 -14.545 3.310 1.00 86.31 155 ILE A C 1
ATOM 1214 O O . ILE A 1 155 ? 13.213 -14.891 2.290 1.00 86.31 155 ILE A O 1
ATOM 1218 N N . VAL A 1 156 ? 12.921 -15.060 4.508 1.00 87.94 156 VAL A N 1
ATOM 1219 C CA . VAL A 1 156 ? 13.998 -16.051 4.707 1.00 87.94 156 VAL A CA 1
ATOM 1220 C C . VAL A 1 156 ? 13.709 -17.355 3.961 1.00 87.94 156 VAL A C 1
ATOM 1222 O O . VAL A 1 156 ? 14.600 -17.938 3.353 1.00 87.94 156 VAL A O 1
ATOM 1225 N N . HIS A 1 157 ? 12.457 -17.814 3.967 1.00 84.88 157 HIS A N 1
ATOM 1226 C CA . HIS A 1 157 ? 12.079 -19.033 3.253 1.00 84.88 157 HIS A CA 1
ATOM 1227 C C . HIS A 1 157 ? 11.837 -18.823 1.753 1.00 84.88 157 HIS A C 1
ATOM 1229 O O . HIS A 1 157 ? 11.724 -19.809 1.023 1.00 84.88 157 HIS A O 1
ATOM 1235 N N . LEU A 1 158 ? 11.761 -17.579 1.276 1.00 81.75 158 LEU A N 1
ATOM 1236 C CA . LEU A 1 158 ? 11.378 -17.271 -0.100 1.00 81.75 158 LEU A CA 1
ATOM 1237 C C . LEU A 1 158 ? 12.317 -17.926 -1.120 1.00 81.75 158 LEU A C 1
ATOM 1239 O O . LEU A 1 158 ? 11.836 -18.499 -2.094 1.00 81.75 158 LEU A O 1
ATOM 1243 N N . GLU A 1 159 ? 13.629 -17.905 -0.879 1.00 79.62 159 GLU A N 1
ATOM 1244 C CA . GLU A 1 159 ? 14.623 -18.499 -1.786 1.00 79.62 159 GLU A CA 1
ATOM 1245 C C . GLU A 1 159 ? 14.407 -20.007 -1.973 1.00 79.62 159 GLU A C 1
ATOM 1247 O O . GLU A 1 159 ? 14.416 -20.503 -3.099 1.00 79.62 159 GLU A O 1
ATOM 1252 N N . TRP A 1 160 ? 14.101 -20.723 -0.887 1.00 80.62 160 TRP A N 1
ATOM 1253 C CA . TRP A 1 160 ? 13.797 -22.156 -0.924 1.00 80.62 160 TRP A CA 1
ATOM 1254 C C . TRP A 1 160 ? 12.522 -22.459 -1.723 1.00 80.62 160 TRP A C 1
ATOM 1256 O O . TRP A 1 160 ? 12.469 -23.424 -2.487 1.00 80.62 160 TRP A O 1
ATOM 1266 N N . TRP A 1 161 ? 11.490 -21.621 -1.578 1.00 76.25 161 TRP A N 1
ATOM 1267 C CA . TRP A 1 161 ? 10.241 -21.768 -2.332 1.00 76.25 161 TRP A CA 1
ATOM 1268 C C . TRP A 1 161 ? 10.415 -21.464 -3.821 1.00 76.25 161 TRP A C 1
ATOM 1270 O O . TRP A 1 161 ? 9.796 -22.131 -4.654 1.00 76.25 161 TRP A O 1
ATOM 1280 N N . ILE A 1 162 ? 11.250 -20.480 -4.158 1.00 75.06 162 ILE A N 1
ATOM 1281 C CA . ILE A 1 162 ? 11.568 -20.131 -5.544 1.00 75.06 162 ILE A CA 1
ATOM 1282 C C . ILE A 1 162 ? 12.334 -21.286 -6.204 1.00 75.06 162 ILE A C 1
ATOM 1284 O O . ILE A 1 162 ? 11.946 -21.727 -7.282 1.00 75.06 162 ILE A O 1
ATOM 1288 N N . ASP A 1 163 ? 13.357 -21.837 -5.553 1.00 74.19 163 ASP A N 1
ATOM 1289 C CA . ASP A 1 163 ? 14.160 -22.930 -6.122 1.00 74.19 163 ASP A CA 1
ATOM 1290 C C . ASP A 1 163 ? 13.324 -24.197 -6.402 1.00 74.19 163 ASP A C 1
ATOM 1292 O O . ASP A 1 163 ? 13.408 -24.798 -7.471 1.00 74.19 163 ASP A O 1
ATOM 1296 N N . LYS A 1 164 ? 12.427 -24.566 -5.477 1.00 73.56 164 LYS A N 1
ATOM 1297 C CA . LYS A 1 164 ? 11.609 -25.789 -5.582 1.00 73.56 164 LYS A CA 1
ATOM 1298 C C . LYS A 1 164 ? 10.373 -25.676 -6.478 1.00 73.56 164 LYS A C 1
ATOM 1300 O O . LYS A 1 164 ? 9.943 -26.691 -7.026 1.00 73.56 164 LYS A O 1
ATOM 1305 N N . PHE A 1 165 ? 9.747 -24.499 -6.561 1.00 70.75 165 PHE A N 1
ATOM 1306 C CA . PHE A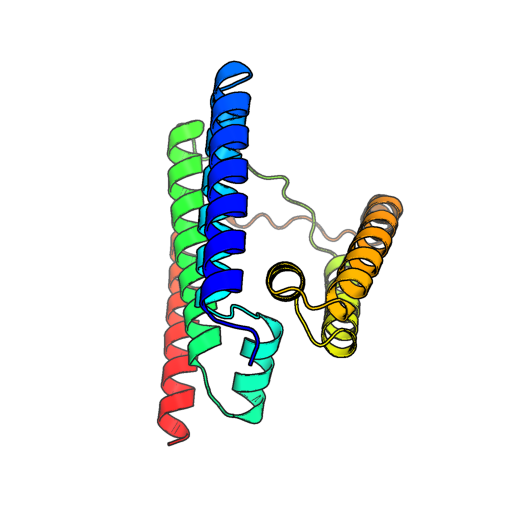 1 165 ? 8.395 -24.338 -7.124 1.00 70.75 165 PHE A CA 1
ATOM 1307 C C . PHE A 1 165 ? 8.281 -23.210 -8.157 1.00 70.75 165 PHE A C 1
ATOM 1309 O O . PHE A 1 165 ? 7.190 -22.659 -8.369 1.00 70.75 165 PHE A O 1
ATOM 1316 N N . THR A 1 166 ? 9.387 -22.852 -8.808 1.00 65.81 166 THR A N 1
ATOM 1317 C CA . THR A 1 166 ? 9.378 -21.874 -9.898 1.00 65.81 166 THR A CA 1
ATOM 1318 C C . THR A 1 166 ? 8.729 -22.431 -11.156 1.00 65.81 166 THR A C 1
ATOM 1320 O O . THR A 1 166 ? 9.070 -23.497 -11.660 1.00 65.81 166 THR A O 1
ATOM 1323 N N . VAL A 1 167 ? 7.803 -21.647 -11.702 1.00 61.78 167 VAL A N 1
ATOM 1324 C CA . VAL A 1 167 ? 7.306 -21.795 -13.068 1.00 61.78 167 VAL A CA 1
ATOM 1325 C C . VAL A 1 167 ? 7.851 -20.599 -13.858 1.00 61.78 167 VAL A C 1
ATOM 1327 O O . VAL A 1 167 ? 8.038 -19.513 -13.305 1.00 61.78 167 VAL A O 1
ATOM 1330 N N . ALA A 1 168 ? 8.196 -20.800 -15.131 1.00 58.09 168 ALA A N 1
ATOM 1331 C CA . ALA A 1 168 ? 8.884 -19.798 -15.948 1.00 58.09 168 ALA A CA 1
ATOM 1332 C C . ALA A 1 168 ? 8.182 -18.423 -15.930 1.00 58.09 168 ALA A C 1
ATOM 1334 O O . ALA A 1 168 ? 6.959 -18.323 -16.054 1.00 58.09 168 ALA A O 1
ATOM 1335 N N . THR A 1 169 ? 8.959 -17.340 -15.827 1.00 55.94 169 THR A N 1
ATOM 1336 C CA . THR A 1 169 ? 8.465 -15.958 -15.901 1.00 55.94 169 THR A CA 1
ATOM 1337 C C . THR A 1 169 ? 7.876 -15.672 -17.282 1.00 55.94 169 THR A C 1
ATOM 1339 O O . THR A 1 169 ? 8.594 -15.485 -18.263 1.00 55.94 169 THR A O 1
ATOM 1342 N N . ILE A 1 170 ?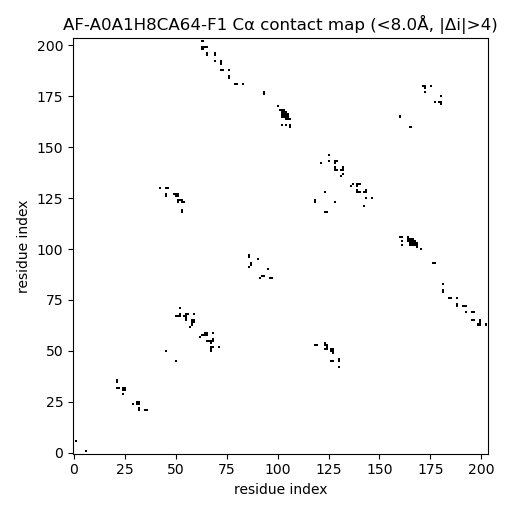 6.549 -15.568 -17.376 1.00 57.44 170 ILE A N 1
ATOM 1343 C CA . ILE A 1 170 ? 5.902 -15.069 -18.592 1.00 57.44 170 ILE A CA 1
ATOM 1344 C C . ILE A 1 170 ? 5.777 -13.558 -18.439 1.00 57.44 170 ILE A C 1
ATOM 1346 O O . ILE A 1 170 ? 4.788 -13.039 -17.924 1.00 57.44 170 ILE A O 1
ATOM 1350 N N . PHE A 1 171 ? 6.814 -12.832 -18.855 1.00 58.28 171 PHE A N 1
ATOM 1351 C CA . PHE A 1 171 ? 6.774 -11.374 -18.861 1.00 58.28 171 PHE A CA 1
ATOM 1352 C C . PHE A 1 171 ? 6.041 -10.869 -20.108 1.00 58.28 171 PHE A C 1
ATOM 1354 O O . PHE A 1 171 ? 6.643 -10.619 -21.151 1.00 58.28 171 PHE A O 1
ATOM 1361 N N . ILE A 1 172 ? 4.720 -10.723 -19.991 1.00 55.03 172 ILE A N 1
ATOM 1362 C CA . ILE A 1 172 ? 3.812 -10.252 -21.053 1.00 55.03 172 ILE A CA 1
ATOM 1363 C C . ILE A 1 172 ? 4.312 -8.955 -21.744 1.00 55.03 172 ILE A C 1
ATOM 1365 O O . ILE A 1 172 ? 4.247 -8.887 -22.976 1.00 55.03 172 ILE A O 1
ATOM 1369 N N . PRO A 1 173 ? 4.902 -7.960 -21.038 1.00 54.91 173 PRO A N 1
ATOM 1370 C CA . PRO A 1 173 ? 5.421 -6.745 -21.678 1.00 54.91 173 PRO A CA 1
ATOM 1371 C C . PRO A 1 173 ? 6.591 -6.972 -22.648 1.00 54.91 173 PRO A C 1
ATOM 1373 O O . PRO A 1 173 ? 6.774 -6.162 -23.556 1.00 54.91 173 PRO A O 1
ATOM 1376 N N . LYS A 1 174 ? 7.356 -8.067 -22.505 1.00 54.50 174 LYS A N 1
ATOM 1377 C CA . LYS A 1 174 ? 8.477 -8.408 -23.402 1.00 54.50 174 LYS A CA 1
ATOM 1378 C C . LYS A 1 174 ? 7.999 -8.866 -24.786 1.00 54.50 174 LYS A C 1
ATOM 1380 O O . LYS A 1 174 ? 8.721 -8.699 -25.761 1.00 54.50 174 LYS A O 1
ATOM 1385 N N . TYR A 1 175 ? 6.785 -9.413 -24.872 1.00 56.75 175 TYR A N 1
ATOM 1386 C CA . TYR A 1 175 ? 6.220 -9.959 -26.110 1.00 56.75 175 TYR A CA 1
ATOM 1387 C C . TYR A 1 175 ? 5.215 -9.014 -26.780 1.00 56.75 175 TYR A C 1
ATOM 1389 O O . TYR A 1 175 ? 5.148 -8.962 -28.004 1.00 56.75 175 TYR A O 1
ATOM 1397 N N . LEU A 1 176 ? 4.443 -8.245 -26.000 1.00 56.72 176 LEU A N 1
ATOM 1398 C CA . LEU A 1 176 ? 3.419 -7.338 -26.538 1.00 56.72 176 LEU A CA 1
ATOM 1399 C C . LEU A 1 176 ? 3.888 -5.890 -26.731 1.00 56.72 176 LEU A C 1
ATOM 1401 O O . LEU A 1 176 ? 3.237 -5.138 -27.456 1.00 56.72 176 LEU A O 1
ATOM 1405 N N . GLY A 1 177 ? 5.004 -5.490 -26.123 1.00 63.31 177 GLY A N 1
ATOM 1406 C CA . GLY A 1 177 ? 5.405 -4.091 -26.061 1.00 63.31 177 GLY A CA 1
ATOM 1407 C C . GLY A 1 177 ? 4.639 -3.333 -24.976 1.00 63.31 177 GLY A C 1
ATOM 1408 O O . GLY A 1 177 ? 3.466 -3.579 -24.683 1.00 63.31 177 GLY A O 1
ATOM 1409 N N . TRP A 1 178 ? 5.336 -2.389 -24.360 1.00 65.44 178 TRP A N 1
ATOM 1410 C CA . TRP A 1 178 ? 4.930 -1.764 -23.107 1.00 65.44 178 TRP A CA 1
ATOM 1411 C C . TRP A 1 178 ? 3.609 -0.980 -23.202 1.00 65.44 178 TRP A C 1
ATOM 1413 O O . TRP A 1 178 ? 2.732 -1.116 -22.352 1.00 65.44 178 TRP A O 1
ATOM 1423 N N . VAL A 1 179 ? 3.409 -0.256 -24.307 1.00 69.44 179 VAL A N 1
ATOM 1424 C CA . VAL A 1 179 ? 2.178 0.506 -24.580 1.00 69.44 179 VAL A CA 1
ATOM 1425 C C . VAL A 1 179 ? 0.960 -0.414 -24.728 1.00 69.44 179 VAL A C 1
ATOM 1427 O O . VAL A 1 179 ? -0.112 -0.115 -24.205 1.00 69.44 179 VAL A O 1
ATOM 1430 N N . ARG A 1 180 ? 1.117 -1.566 -25.397 1.00 70.19 180 ARG A N 1
ATOM 1431 C CA . ARG A 1 180 ? 0.020 -2.529 -25.588 1.00 70.19 180 ARG A CA 1
ATOM 1432 C C . ARG A 1 180 ? -0.322 -3.256 -24.291 1.00 70.19 180 ARG A C 1
ATOM 1434 O O . ARG A 1 180 ? -1.494 -3.512 -24.047 1.00 70.19 180 ARG A O 1
ATOM 1441 N N . ALA A 1 181 ? 0.673 -3.540 -23.449 1.00 71.94 181 ALA A N 1
ATOM 1442 C CA . ALA A 1 181 ? 0.455 -4.133 -22.131 1.00 71.94 181 ALA A CA 1
ATOM 1443 C C . ALA A 1 181 ? -0.336 -3.191 -21.204 1.00 71.94 181 ALA A C 1
ATOM 1445 O O . ALA A 1 181 ? -1.301 -3.622 -20.575 1.00 71.94 181 ALA A O 1
ATOM 1446 N N . VAL A 1 182 ? 0.013 -1.899 -21.177 1.00 73.94 182 VAL A N 1
ATOM 1447 C CA . VAL A 1 182 ? -0.723 -0.891 -20.395 1.00 73.94 182 VAL A CA 1
ATOM 1448 C C . VAL A 1 182 ? -2.144 -0.707 -20.935 1.00 73.94 182 VAL A C 1
ATOM 1450 O O . VAL A 1 182 ? -3.092 -0.704 -20.153 1.00 73.94 182 VAL A O 1
ATOM 1453 N N . LEU A 1 183 ? -2.323 -0.630 -22.258 1.00 79.12 183 LEU A N 1
ATOM 1454 C CA . LEU A 1 183 ? -3.656 -0.554 -22.870 1.00 79.12 183 LEU A CA 1
ATOM 1455 C C . LEU A 1 183 ? -4.515 -1.775 -22.531 1.00 79.12 183 LEU A C 1
ATOM 1457 O O . LEU A 1 183 ? -5.664 -1.615 -22.128 1.00 79.12 183 LEU A O 1
ATOM 1461 N N . LEU A 1 184 ? -3.960 -2.983 -22.644 1.00 80.00 184 LEU A N 1
ATOM 1462 C CA . LEU A 1 184 ? -4.669 -4.216 -22.310 1.00 80.00 184 LEU A CA 1
ATOM 1463 C C . LEU A 1 184 ? -5.078 -4.229 -20.832 1.00 80.00 184 LEU A C 1
ATOM 1465 O O . LEU A 1 184 ? -6.227 -4.539 -20.526 1.00 80.00 184 LEU A O 1
ATOM 1469 N N . GLN A 1 185 ? -4.190 -3.807 -19.929 1.00 81.94 185 GLN A N 1
ATOM 1470 C CA . GLN A 1 185 ? -4.499 -3.688 -18.504 1.00 81.94 185 GLN A CA 1
ATOM 1471 C C . GLN A 1 185 ? -5.639 -2.691 -18.246 1.00 81.94 185 GLN A C 1
ATOM 1473 O O . GLN A 1 185 ? -6.574 -2.999 -17.508 1.00 81.94 185 GLN A O 1
ATOM 1478 N N . VAL A 1 186 ? -5.612 -1.514 -18.878 1.00 82.25 186 VAL A N 1
ATOM 1479 C CA . VAL A 1 186 ? -6.672 -0.499 -18.736 1.00 82.25 186 VAL A CA 1
ATOM 1480 C C . VAL A 1 186 ? -8.010 -0.998 -19.294 1.00 82.25 186 VAL A C 1
ATOM 1482 O O . VAL A 1 186 ? -9.056 -0.751 -18.687 1.00 82.25 186 VAL A O 1
ATOM 1485 N N . ILE A 1 187 ? -7.992 -1.740 -20.405 1.00 85.00 187 ILE A N 1
ATOM 1486 C CA . ILE A 1 187 ? -9.190 -2.363 -20.988 1.00 85.00 187 ILE A CA 1
ATOM 1487 C C . ILE A 1 187 ? -9.774 -3.396 -20.022 1.00 85.00 187 ILE A C 1
ATOM 1489 O O . ILE A 1 187 ? -10.968 -3.350 -19.726 1.00 85.00 187 ILE A O 1
ATOM 1493 N N . VAL A 1 188 ? -8.940 -4.290 -19.485 1.00 84.94 188 VAL A N 1
ATOM 1494 C CA . VAL A 1 188 ? -9.365 -5.312 -18.517 1.00 84.94 188 VAL A CA 1
ATOM 1495 C C . VAL A 1 188 ? -9.953 -4.661 -17.262 1.00 84.94 188 VAL A C 1
ATOM 1497 O O . VAL A 1 188 ? -11.031 -5.053 -16.815 1.00 84.94 188 VAL A O 1
ATOM 1500 N N . LEU A 1 189 ? -9.306 -3.621 -16.730 1.00 84.88 189 LEU A N 1
ATOM 1501 C CA . LEU A 1 189 ? -9.808 -2.882 -15.568 1.00 84.88 189 LEU A CA 1
ATOM 1502 C C . LEU A 1 189 ? -11.129 -2.153 -15.865 1.00 84.88 189 LEU A C 1
ATOM 1504 O O . LEU A 1 189 ? -12.028 -2.176 -15.025 1.00 84.88 189 LEU A O 1
ATOM 1508 N N . SER A 1 190 ? -11.291 -1.564 -17.055 1.00 83.38 190 SER A N 1
ATOM 1509 C CA . SER A 1 190 ? -12.561 -0.944 -17.475 1.00 83.38 190 SER A CA 1
ATOM 1510 C C . SER A 1 190 ? -13.687 -1.965 -17.614 1.00 83.38 190 SER A C 1
ATOM 1512 O O . SER A 1 190 ? -14.814 -1.706 -17.186 1.00 83.38 190 SER A O 1
ATOM 1514 N N . LEU A 1 191 ? -13.397 -3.145 -18.168 1.00 86.50 191 LEU A N 1
ATOM 1515 C CA . LEU A 1 191 ? -14.366 -4.238 -18.258 1.00 86.50 191 LEU A CA 1
ATOM 1516 C C . LEU A 1 191 ? -14.788 -4.721 -16.868 1.00 86.50 191 LEU A C 1
ATOM 1518 O O . LEU A 1 191 ? -15.984 -4.854 -16.610 1.00 86.50 191 LEU A O 1
ATOM 1522 N N . LEU A 1 192 ? -13.833 -4.907 -15.953 1.00 83.31 192 LEU A N 1
ATOM 1523 C CA . LEU A 1 192 ? -14.109 -5.251 -14.555 1.00 83.31 192 LEU A CA 1
ATOM 1524 C C . LEU A 1 192 ? -14.957 -4.174 -13.869 1.00 83.31 192 LEU A C 1
ATOM 1526 O O . LEU A 1 192 ? -15.951 -4.499 -13.222 1.00 83.31 192 LEU A O 1
ATOM 1530 N N . TYR A 1 193 ? -14.623 -2.894 -14.044 1.00 85.38 193 TYR A N 1
ATOM 1531 C CA . TYR A 1 193 ? -15.409 -1.785 -13.497 1.00 85.38 193 TYR A CA 1
ATOM 1532 C C . TYR A 1 193 ? -16.863 -1.813 -13.993 1.00 85.38 193 TYR A C 1
ATOM 1534 O O . TYR A 1 193 ? -17.806 -1.720 -13.196 1.00 85.38 193 TYR A O 1
ATOM 1542 N N . ASN A 1 194 ? -17.058 -1.993 -15.301 1.00 84.12 194 ASN A N 1
ATOM 1543 C CA . ASN A 1 194 ? -18.386 -2.102 -15.898 1.00 84.12 194 ASN A CA 1
ATOM 1544 C C . ASN A 1 194 ? -19.135 -3.333 -15.378 1.00 84.12 194 ASN A C 1
ATOM 1546 O O . ASN A 1 194 ? -20.306 -3.219 -15.023 1.00 84.12 194 ASN A O 1
ATOM 1550 N N . PHE A 1 195 ? -18.458 -4.473 -15.238 1.00 84.19 195 PHE A N 1
ATOM 1551 C CA . PHE A 1 195 ? -19.042 -5.691 -14.681 1.00 84.19 195 PHE A CA 1
ATOM 1552 C C . PHE A 1 195 ? -19.540 -5.485 -13.244 1.00 84.19 195 PHE A C 1
ATOM 1554 O O . PHE A 1 195 ? -20.698 -5.783 -12.947 1.00 84.19 195 PHE A O 1
ATOM 1561 N N . PHE A 1 196 ? -18.719 -4.903 -12.363 1.00 79.94 196 PHE A N 1
ATOM 1562 C CA . PHE A 1 196 ? -19.119 -4.634 -10.978 1.00 79.94 196 PHE A CA 1
ATOM 1563 C C . PHE A 1 196 ? -20.249 -3.601 -10.880 1.00 79.94 196 PHE A C 1
ATOM 1565 O O . PHE A 1 196 ? -21.168 -3.769 -10.077 1.00 79.94 196 PHE A O 1
ATOM 1572 N N . SER A 1 197 ? -20.222 -2.545 -11.698 1.00 79.12 197 SER A N 1
ATOM 1573 C CA . SER A 1 197 ? -21.303 -1.547 -11.703 1.00 79.12 197 SER A CA 1
ATOM 1574 C C . SER A 1 197 ? -22.625 -2.116 -12.230 1.00 79.12 197 SER A C 1
ATOM 1576 O O . SER A 1 197 ? -23.691 -1.803 -11.703 1.00 79.12 197 SER A O 1
ATOM 1578 N N . TRP A 1 198 ? -22.570 -2.999 -13.226 1.00 79.75 198 TRP A N 1
ATOM 1579 C CA . TRP A 1 198 ? -23.736 -3.715 -13.727 1.00 79.75 198 TRP A CA 1
ATOM 1580 C C . TRP A 1 198 ? -24.301 -4.688 -12.685 1.00 79.75 198 TRP A C 1
ATOM 1582 O O . TRP A 1 198 ? -25.518 -4.765 -12.505 1.00 79.75 198 TRP A O 1
ATOM 1592 N N . PHE A 1 199 ? -23.431 -5.380 -11.943 1.00 76.38 199 PHE A N 1
ATOM 1593 C CA . PHE A 1 199 ? -23.843 -6.303 -10.885 1.00 76.38 199 PHE A CA 1
ATOM 1594 C C . PHE A 1 199 ? -24.582 -5.603 -9.742 1.00 76.38 199 PHE A C 1
ATOM 1596 O O . PHE A 1 199 ? -25.537 -6.167 -9.209 1.00 76.38 199 PHE A O 1
ATOM 1603 N N . GLU A 1 200 ? -24.171 -4.386 -9.385 1.00 77.31 200 GLU A N 1
ATOM 1604 C CA . GLU A 1 200 ? -24.861 -3.556 -8.390 1.00 77.31 200 GLU A CA 1
ATOM 1605 C C . GLU A 1 200 ? -26.241 -3.102 -8.897 1.00 77.31 200 GLU A C 1
ATOM 1607 O O . GLU A 1 200 ? -27.228 -3.240 -8.182 1.00 77.31 200 GLU A O 1
ATOM 1612 N N . LYS A 1 201 ? -26.344 -2.665 -10.162 1.00 74.50 201 LYS A N 1
ATOM 1613 C CA . LYS A 1 201 ? -27.617 -2.230 -10.773 1.00 74.50 201 LYS A CA 1
ATOM 1614 C C . LYS A 1 201 ? -28.679 -3.329 -10.869 1.00 74.50 201 LYS A C 1
ATOM 1616 O O . LYS A 1 201 ? -29.854 -3.011 -10.933 1.00 74.50 201 LYS A O 1
ATOM 1621 N N . ARG A 1 202 ? -28.280 -4.604 -10.904 1.00 68.75 202 ARG A N 1
ATOM 1622 C CA . ARG A 1 202 ? -29.196 -5.762 -10.889 1.00 68.75 202 ARG A CA 1
ATOM 1623 C C . ARG A 1 202 ? -29.649 -6.183 -9.482 1.00 68.75 202 ARG A C 1
ATOM 1625 O O . ARG A 1 202 ? -30.324 -7.201 -9.362 1.00 68.75 202 ARG A O 1
ATOM 1632 N N . GLY A 1 203 ? -29.146 -5.540 -8.429 1.00 59.56 203 GLY A N 1
ATOM 1633 C CA . GLY A 1 203 ? -29.402 -5.919 -7.035 1.00 59.56 203 GLY A CA 1
ATOM 1634 C C . GLY A 1 203 ? -30.261 -4.951 -6.234 1.00 59.56 203 GLY A C 1
ATOM 1635 O O . GLY A 1 203 ? -30.711 -5.344 -5.163 1.00 59.56 203 GLY A O 1
ATOM 1636 N N . ASN A 1 204 ? -30.468 -3.740 -6.752 1.00 49.88 204 ASN A N 1
ATOM 1637 C CA . ASN A 1 204 ? -31.523 -2.818 -6.328 1.00 49.88 204 ASN A CA 1
ATOM 1638 C C . ASN A 1 204 ? -32.753 -3.012 -7.214 1.00 49.88 204 ASN A C 1
ATOM 1640 O O . ASN A 1 204 ? -33.858 -2.722 -6.715 1.00 49.88 204 ASN A O 1
#